Protein AF-A0A0S8G4N8-F1 (afdb_monomer_lite)

Radius of gyration: 20.49 Å; chains: 1; bounding box: 46×43×58 Å

Secondary structure (DSSP, 8-state):
-EE-SS--EEES-EEES-EEEEE-SSEEE-TT---EEES-EEES-EEEE-SSEEE-TT---EEES-EEES-EEEEE-SSEEE-S---EEES-EEES-EESSB-SSEEEES---EEES-EEES-BS-SEEEES---EEES-EETT---STT-B-S---EEEGGGTEEEEPTT-TTTT-S-TT-B-TTSSBPPSSS----SS-SEEEEEEEE-SEE-TT-EEEEEEEEEE-SSS-EEEEEEEEEE-TTS-EEEEEEEEEEEE-SSEEEEEEEEEEPPTTPPSEEEEEEEEEEETTTEEEEEEEEEEEEPPTTPPPPP-----------

Structure (mmCIF, N/CA/C/O backbone):
data_AF-A0A0S8G4N8-F1
#
_entry.id   AF-A0A0S8G4N8-F1
#
loop_
_atom_site.group_PDB
_atom_site.id
_atom_site.type_symbol
_atom_site.label_atom_id
_atom_site.label_alt_id
_atom_site.label_comp_id
_atom_site.label_asym_id
_atom_site.label_entity_id
_atom_site.label_seq_id
_atom_site.pdbx_PDB_ins_code
_atom_site.Cartn_x
_atom_site.Cartn_y
_atom_site.Cartn_z
_atom_site.occupancy
_atom_site.B_iso_or_equiv
_atom_site.auth_seq_id
_atom_site.auth_comp_id
_atom_site.auth_asym_id
_atom_site.auth_atom_id
_atom_site.pdbx_PDB_model_num
ATOM 1 N N . MET A 1 1 ? 4.324 15.618 -8.761 1.00 52.94 1 MET A N 1
ATOM 2 C CA . MET A 1 1 ? 5.577 16.313 -8.343 1.00 52.94 1 MET A CA 1
ATOM 3 C C . MET A 1 1 ? 6.653 16.065 -9.394 1.00 52.94 1 MET A C 1
ATOM 5 O O . MET A 1 1 ? 6.681 14.960 -9.912 1.00 52.94 1 MET A O 1
ATOM 9 N N . HIS A 1 2 ? 7.490 17.055 -9.731 1.00 48.44 2 HIS A N 1
ATOM 10 C CA . HIS A 1 2 ? 8.553 16.923 -10.741 1.00 48.44 2 HIS A CA 1
ATOM 11 C C . HIS A 1 2 ? 9.918 17.195 -10.091 1.00 48.44 2 HIS A C 1
ATOM 13 O O . HIS A 1 2 ? 10.173 18.322 -9.663 1.00 48.44 2 HIS A O 1
ATOM 19 N N . ALA A 1 3 ? 10.767 16.171 -9.972 1.00 51.09 3 ALA A N 1
ATOM 20 C CA . ALA A 1 3 ? 12.114 16.286 -9.407 1.00 51.09 3 ALA A CA 1
ATOM 21 C C . ALA A 1 3 ? 13.161 16.284 -10.534 1.00 51.09 3 ALA A C 1
ATOM 23 O O . ALA A 1 3 ? 13.266 15.308 -11.268 1.00 51.09 3 ALA A O 1
ATOM 24 N N . VAL A 1 4 ? 13.924 17.375 -10.665 1.00 47.88 4 VAL A N 1
ATOM 25 C CA . VAL A 1 4 ? 14.988 17.571 -11.673 1.00 47.88 4 VAL A CA 1
ATOM 26 C C . VAL A 1 4 ? 16.227 18.067 -10.945 1.00 47.88 4 VAL A C 1
ATOM 28 O O . VAL A 1 4 ? 16.156 19.092 -10.273 1.00 47.88 4 VAL A O 1
ATOM 31 N N . SER A 1 5 ? 17.346 17.354 -11.087 1.00 50.97 5 SER A N 1
ATOM 32 C CA . SER A 1 5 ? 18.647 17.624 -10.449 1.00 50.97 5 SER A CA 1
ATOM 33 C C . SER A 1 5 ? 18.616 17.758 -8.910 1.00 50.97 5 SER A C 1
ATOM 35 O O . SER A 1 5 ? 18.185 18.762 -8.348 1.00 50.97 5 SER A O 1
ATOM 37 N N . GLY A 1 6 ? 19.119 16.734 -8.218 1.00 57.91 6 GLY A N 1
ATOM 38 C CA . GLY A 1 6 ? 19.203 16.664 -6.753 1.00 57.91 6 GLY A CA 1
ATOM 39 C C . GLY A 1 6 ? 18.621 15.365 -6.191 1.00 57.91 6 GLY A C 1
ATOM 40 O O . GLY A 1 6 ? 17.994 14.598 -6.922 1.00 57.91 6 GLY A O 1
ATOM 41 N N . ALA A 1 7 ? 18.817 15.143 -4.888 1.00 81.06 7 ALA A N 1
ATOM 42 C CA . ALA A 1 7 ? 18.227 14.037 -4.128 1.00 81.06 7 ALA A CA 1
ATOM 43 C C . ALA A 1 7 ? 17.160 14.563 -3.145 1.00 81.06 7 ALA A C 1
ATOM 45 O O . ALA A 1 7 ? 17.417 14.656 -1.944 1.00 81.06 7 ALA A O 1
ATOM 46 N N . PRO A 1 8 ? 15.998 15.053 -3.630 1.00 89.69 8 PRO A N 1
ATOM 47 C CA . PRO A 1 8 ? 14.945 15.535 -2.747 1.00 89.69 8 PRO A CA 1
ATOM 48 C C . PRO A 1 8 ? 14.284 14.372 -2.000 1.00 89.69 8 PRO A C 1
ATOM 50 O O . PRO A 1 8 ? 13.943 13.359 -2.610 1.00 89.69 8 PRO A O 1
ATOM 53 N N . LEU A 1 9 ? 14.033 14.571 -0.706 1.00 93.81 9 LEU A N 1
ATOM 54 C CA . LEU A 1 9 ? 13.230 13.668 0.112 1.00 93.81 9 LEU A CA 1
ATOM 55 C C . LEU A 1 9 ? 11.740 13.995 -0.035 1.00 93.81 9 LEU A C 1
ATOM 57 O O . LEU A 1 9 ? 11.298 15.107 0.266 1.00 93.81 9 LEU A O 1
ATOM 61 N N . VAL A 1 10 ? 10.966 13.002 -0.456 1.00 95.31 10 VAL A N 1
ATOM 62 C CA . VAL A 1 10 ? 9.505 13.008 -0.497 1.00 95.31 10 VAL A CA 1
ATOM 63 C C . VAL A 1 10 ? 9.045 11.913 0.449 1.00 95.31 10 VAL A C 1
ATOM 65 O O . VAL A 1 10 ? 9.085 10.739 0.092 1.00 95.31 10 VAL A O 1
ATOM 68 N N . ALA A 1 11 ? 8.652 12.290 1.667 1.00 97.00 11 ALA A N 1
ATOM 69 C CA . ALA A 1 11 ? 8.326 11.326 2.713 1.00 97.00 11 ALA A CA 1
ATOM 70 C C . ALA A 1 11 ? 6.955 11.548 3.358 1.00 97.00 11 ALA A C 1
ATOM 72 O O . ALA A 1 11 ? 6.603 12.692 3.664 1.00 97.00 11 ALA A O 1
ATOM 73 N N . GLY A 1 12 ? 6.201 10.469 3.587 1.00 95.56 12 GLY A N 1
ATOM 74 C CA . GLY A 1 12 ? 4.968 10.495 4.386 1.00 95.56 12 GLY A CA 1
ATOM 75 C C . GLY A 1 12 ? 3.813 11.294 3.771 1.00 95.56 12 GLY A C 1
ATOM 76 O O . GLY A 1 12 ? 2.948 11.799 4.495 1.00 95.56 12 GLY A O 1
ATOM 77 N N . ASN A 1 13 ? 3.802 11.483 2.446 1.00 96.38 13 ASN A N 1
ATOM 78 C CA . ASN A 1 13 ? 2.796 12.302 1.769 1.00 96.38 13 ASN A CA 1
ATOM 79 C C . ASN A 1 13 ? 1.615 11.473 1.266 1.00 96.38 13 ASN A C 1
ATOM 81 O O . ASN A 1 13 ? 1.759 10.318 0.879 1.00 96.38 13 ASN A O 1
ATOM 85 N N . LEU A 1 14 ? 0.449 12.115 1.188 1.00 94.31 14 LEU A N 1
ATOM 86 C CA . LEU A 1 14 ? -0.696 11.622 0.428 1.00 94.31 14 LEU A CA 1
ATOM 87 C C . LEU A 1 14 ? -0.754 12.359 -0.914 1.00 94.31 14 LEU A C 1
ATOM 89 O O . LEU A 1 14 ? -1.058 13.553 -0.951 1.00 94.31 14 LEU A O 1
ATOM 93 N N . ILE A 1 15 ? -0.469 11.644 -1.999 1.00 95.88 15 ILE A N 1
ATOM 94 C CA . ILE A 1 15 ? -0.459 12.140 -3.377 1.00 95.88 15 ILE A CA 1
ATOM 95 C C . ILE A 1 15 ? -1.609 11.456 -4.105 1.00 95.88 15 ILE A C 1
ATOM 97 O O . ILE A 1 15 ? -1.520 10.283 -4.462 1.00 95.88 15 ILE A O 1
ATOM 101 N N . ARG A 1 16 ? -2.712 12.189 -4.263 1.00 93.94 16 ARG A N 1
ATOM 102 C CA . ARG A 1 16 ? -3.974 11.643 -4.763 1.00 93.94 16 ARG A CA 1
ATOM 103 C C . ARG A 1 16 ? -4.725 12.562 -5.699 1.00 93.94 16 ARG A C 1
ATOM 105 O O . ARG A 1 16 ? -4.559 13.779 -5.593 1.00 93.94 16 ARG A O 1
ATOM 112 N N . ASP A 1 17 ? -5.585 11.974 -6.525 1.00 92.50 17 ASP A N 1
ATOM 113 C CA . ASP A 1 17 ? -6.482 12.676 -7.448 1.00 92.50 17 ASP A CA 1
ATOM 114 C C . ASP A 1 17 ? -5.740 13.620 -8.418 1.00 92.50 17 ASP A C 1
ATOM 116 O O . ASP A 1 17 ? -6.260 14.673 -8.799 1.00 92.50 17 ASP A O 1
ATOM 120 N N . ASN A 1 18 ? -4.499 13.291 -8.792 1.00 95.19 18 ASN A N 1
ATOM 121 C CA . ASN A 1 18 ? -3.734 14.069 -9.767 1.00 95.19 18 ASN A CA 1
ATOM 122 C C . ASN A 1 18 ? -3.875 13.470 -11.168 1.00 95.19 18 ASN A C 1
ATOM 124 O O . ASN A 1 18 ? -4.016 12.261 -11.335 1.00 95.19 18 ASN A O 1
ATOM 128 N N . SER A 1 19 ? -3.808 14.329 -12.183 1.00 94.69 19 SER A N 1
ATOM 129 C CA . SER A 1 19 ? -3.896 13.947 -13.591 1.00 94.69 19 SER A CA 1
ATOM 130 C C . SER A 1 19 ? -2.766 14.614 -14.374 1.00 94.69 19 SER A C 1
ATOM 132 O O . SER A 1 19 ? -2.557 15.825 -14.252 1.00 94.69 19 SER A O 1
ATOM 134 N N . ALA A 1 20 ? -2.032 13.834 -15.170 1.00 93.31 20 ALA A N 1
ATOM 135 C CA . ALA A 1 20 ? -0.986 14.323 -16.066 1.00 93.31 20 ALA A CA 1
ATOM 136 C C . ALA A 1 20 ? -1.220 13.816 -17.492 1.00 93.31 20 ALA A C 1
ATOM 138 O O . ALA A 1 20 ? -1.619 12.678 -17.695 1.00 93.31 20 ALA A O 1
ATOM 139 N N . LEU A 1 21 ? -0.928 14.642 -18.500 1.00 91.25 21 LEU A N 1
ATOM 140 C CA . LEU A 1 21 ? -1.181 14.267 -19.898 1.00 91.25 21 LEU A CA 1
ATOM 141 C C . LEU A 1 21 ? -0.256 13.165 -20.424 1.00 91.25 21 LEU A C 1
ATOM 143 O O . LEU A 1 21 ? -0.634 12.469 -21.356 1.00 91.25 21 LEU A O 1
ATOM 147 N N . LEU A 1 22 ? 0.964 13.055 -19.893 1.00 90.06 22 LEU A N 1
ATOM 148 C CA . LEU A 1 22 ? 1.989 12.168 -20.449 1.00 90.06 22 LEU A CA 1
ATOM 149 C C . LEU A 1 22 ? 2.502 11.172 -19.415 1.00 90.06 22 LEU A C 1
ATOM 151 O O . LEU A 1 22 ? 2.291 9.977 -19.572 1.00 90.06 22 LEU A O 1
ATOM 155 N N . PHE A 1 23 ? 3.155 11.655 -18.358 1.00 90.62 23 PHE A N 1
ATOM 156 C CA . PHE A 1 23 ? 3.851 10.781 -17.417 1.00 90.62 23 PHE A CA 1
ATOM 157 C C . PHE A 1 23 ? 3.607 11.176 -15.970 1.00 90.62 23 PHE A C 1
ATOM 159 O O . PHE A 1 23 ? 3.547 12.371 -15.667 1.00 90.62 23 PHE A O 1
ATOM 166 N N . GLY A 1 24 ? 3.562 10.178 -15.086 1.00 84.94 24 GLY A N 1
ATOM 167 C CA . GLY A 1 24 ? 3.715 10.382 -13.648 1.00 84.94 24 GLY A CA 1
ATOM 168 C C . GLY A 1 24 ? 2.562 11.170 -13.049 1.00 84.94 24 GLY A C 1
ATOM 169 O O . GLY A 1 24 ? 2.795 12.238 -12.477 1.00 84.94 24 GLY A O 1
ATOM 170 N N . GLY A 1 25 ? 1.336 10.656 -13.197 1.00 88.81 25 GLY A N 1
ATOM 171 C CA . GLY A 1 25 ? 0.118 11.294 -12.684 1.00 88.81 25 GLY A CA 1
ATOM 172 C C . GLY A 1 25 ? 0.286 11.764 -11.239 1.00 88.81 25 GLY A C 1
ATOM 173 O O . GLY A 1 25 ? 0.009 12.923 -10.933 1.00 88.81 25 GLY A O 1
ATOM 174 N N . GLY A 1 26 ? 0.844 10.910 -10.375 1.00 96.00 26 GLY A N 1
ATOM 175 C CA . GLY A 1 26 ? 1.290 11.285 -9.031 1.00 96.00 26 GLY A CA 1
ATOM 176 C C . GLY A 1 26 ? 2.700 11.892 -9.004 1.00 96.00 26 GLY A C 1
ATOM 177 O O . GLY A 1 26 ? 2.906 13.061 -8.632 1.00 96.00 26 GLY A O 1
ATOM 178 N N . ILE A 1 27 ? 3.703 11.086 -9.362 1.00 96.25 27 ILE A N 1
ATOM 179 C CA . ILE A 1 27 ? 5.126 11.430 -9.253 1.00 96.25 27 ILE A CA 1
ATOM 180 C C . ILE A 1 27 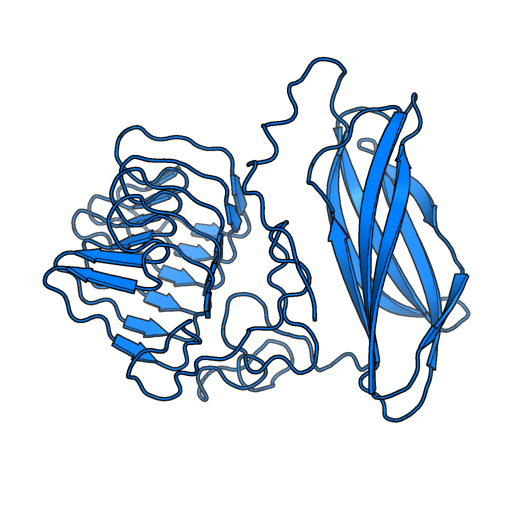? 5.851 11.170 -10.574 1.00 96.25 27 ILE A C 1
ATOM 182 O O . ILE A 1 27 ? 5.821 10.067 -11.115 1.00 96.25 27 ILE A O 1
ATOM 186 N N . HIS A 1 28 ? 6.596 12.171 -11.039 1.00 94.94 28 HIS A N 1
ATOM 187 C CA . HIS A 1 28 ? 7.548 12.028 -12.132 1.00 94.94 28 HIS A CA 1
ATOM 188 C C . HIS A 1 28 ? 8.974 12.273 -11.631 1.00 94.94 28 HIS A C 1
ATOM 190 O O . HIS A 1 28 ? 9.274 13.339 -11.079 1.00 94.94 28 HIS A O 1
ATOM 196 N N . VAL A 1 29 ? 9.854 11.296 -11.861 1.00 92.88 29 VAL A N 1
ATOM 197 C CA . VAL A 1 29 ? 11.299 11.418 -11.657 1.00 92.88 29 VAL A CA 1
ATOM 198 C C . VAL A 1 29 ? 11.985 11.266 -13.012 1.00 92.88 29 VAL A C 1
ATOM 200 O O . VAL A 1 29 ? 11.935 10.204 -13.634 1.00 92.88 29 VAL A O 1
ATOM 203 N N . GLY A 1 30 ? 12.612 12.345 -13.469 1.00 90.25 30 GLY A N 1
ATOM 204 C CA . GLY A 1 30 ? 13.270 12.428 -14.768 1.00 90.25 30 GLY A CA 1
ATOM 205 C C . GLY A 1 30 ? 14.664 13.035 -14.662 1.00 90.25 30 GLY A C 1
ATOM 206 O O . GLY A 1 30 ? 15.111 13.414 -13.581 1.00 90.25 30 GLY A O 1
ATOM 207 N N . ASP A 1 31 ? 15.339 13.125 -15.805 1.00 88.00 31 ASP A N 1
ATOM 208 C CA . ASP A 1 31 ? 16.562 13.901 -16.031 1.00 88.00 31 ASP A CA 1
ATOM 209 C C . ASP A 1 31 ? 17.632 13.716 -14.940 1.00 88.00 31 ASP A C 1
ATOM 211 O O . ASP A 1 31 ? 18.062 14.670 -14.285 1.00 88.00 31 ASP A O 1
ATOM 215 N N . GLN A 1 32 ? 18.059 12.463 -14.739 1.00 87.50 32 GLN A N 1
ATOM 216 C CA . GLN A 1 32 ? 19.066 12.077 -13.736 1.00 87.50 32 GLN A CA 1
ATOM 217 C C . GLN A 1 32 ? 18.674 12.394 -12.278 1.00 87.50 32 GLN A C 1
ATOM 219 O O . GLN A 1 32 ? 19.538 12.529 -11.411 1.00 87.50 32 GLN A O 1
ATOM 224 N N . GLY A 1 33 ? 17.377 12.530 -11.987 1.00 87.50 33 GLY A N 1
ATOM 225 C CA . GLY A 1 33 ? 16.868 12.733 -10.632 1.00 87.50 33 GLY A CA 1
ATOM 226 C C . GLY A 1 33 ? 17.176 11.558 -9.695 1.00 87.50 33 GLY A C 1
ATOM 227 O O . GLY A 1 33 ? 17.121 10.397 -10.102 1.00 87.50 33 GLY A O 1
ATOM 228 N N . LEU A 1 34 ? 17.464 11.873 -8.428 1.00 91.56 34 LEU A N 1
ATOM 229 C CA . LEU A 1 34 ? 17.834 10.918 -7.372 1.00 91.56 34 LEU A CA 1
ATOM 230 C C . LEU A 1 34 ? 16.871 11.011 -6.176 1.00 91.56 34 LEU A C 1
ATOM 232 O O . LEU A 1 34 ? 17.296 11.017 -5.026 1.00 91.56 34 LEU A O 1
ATOM 236 N N . ALA A 1 35 ? 15.578 11.209 -6.441 1.00 92.50 35 ALA A N 1
ATOM 237 C CA . ALA A 1 35 ? 14.594 11.430 -5.385 1.00 92.50 35 ALA A CA 1
ATOM 238 C C . ALA A 1 35 ? 14.490 10.228 -4.431 1.00 92.50 35 ALA A C 1
ATOM 240 O O . ALA A 1 35 ? 14.481 9.079 -4.870 1.00 92.50 35 ALA A O 1
ATOM 241 N N . GLU A 1 36 ? 14.347 10.514 -3.140 1.00 95.69 36 GLU A N 1
ATOM 242 C CA . GLU A 1 36 ? 14.024 9.525 -2.113 1.00 95.69 36 GLU A CA 1
ATOM 243 C C . GLU A 1 36 ? 12.517 9.579 -1.862 1.00 95.69 36 GLU A C 1
ATOM 245 O O . GLU A 1 36 ? 11.998 10.561 -1.331 1.00 95.69 36 GLU A O 1
ATOM 250 N N . LEU A 1 37 ? 11.801 8.546 -2.296 1.00 97.25 37 LEU A N 1
ATOM 251 C CA . LEU A 1 37 ? 10.361 8.402 -2.129 1.00 97.25 37 LEU A CA 1
ATOM 252 C C . LEU A 1 37 ? 10.120 7.408 -0.992 1.00 97.25 37 LEU A C 1
ATOM 254 O O . LEU A 1 37 ? 10.246 6.200 -1.195 1.00 97.25 37 LEU A O 1
ATOM 258 N N . LEU A 1 38 ? 9.812 7.919 0.201 1.00 97.94 38 LEU A N 1
ATOM 259 C CA . LEU A 1 38 ? 9.666 7.119 1.419 1.00 97.94 38 LEU A CA 1
ATOM 260 C C . LEU A 1 38 ? 8.241 7.182 1.973 1.00 97.94 38 LEU A C 1
ATOM 262 O O . LEU A 1 38 ? 7.719 8.268 2.207 1.00 97.94 38 LEU A O 1
ATOM 266 N N . GLU A 1 39 ? 7.610 6.039 2.233 1.00 97.81 39 GLU A N 1
ATOM 267 C CA . GLU A 1 39 ? 6.366 5.984 3.028 1.00 97.81 39 GLU A CA 1
ATOM 268 C C . GLU A 1 39 ? 5.231 6.886 2.502 1.00 97.81 39 GLU A C 1
ATOM 270 O O . GLU A 1 39 ? 4.409 7.418 3.254 1.00 97.81 39 GLU A O 1
ATOM 275 N N . ASN A 1 40 ? 5.184 7.113 1.188 1.00 98.31 40 ASN A N 1
ATOM 276 C CA . ASN A 1 40 ? 4.116 7.887 0.571 1.00 98.31 40 ASN A CA 1
ATOM 277 C C . ASN A 1 40 ? 2.938 6.985 0.216 1.00 98.31 40 ASN A C 1
ATOM 279 O O . ASN A 1 40 ? 3.083 5.804 -0.093 1.00 98.31 40 ASN A O 1
ATOM 283 N N . ARG A 1 41 ? 1.757 7.595 0.178 1.00 97.38 41 ARG A N 1
ATOM 284 C CA . ARG A 1 41 ? 0.542 7.025 -0.399 1.00 97.38 41 ARG A CA 1
ATOM 285 C C . ARG A 1 41 ? 0.289 7.723 -1.727 1.00 97.38 41 ARG A C 1
ATOM 287 O O . ARG A 1 41 ? -0.176 8.863 -1.740 1.00 97.38 41 ARG A O 1
ATOM 294 N N . VAL A 1 42 ? 0.637 7.060 -2.823 1.00 98.12 42 VAL A N 1
ATOM 295 C CA . VAL A 1 42 ? 0.434 7.527 -4.198 1.00 98.12 42 VAL A CA 1
ATOM 296 C C . VAL A 1 42 ? -0.770 6.786 -4.755 1.00 98.12 42 VAL A C 1
ATOM 298 O O . VAL A 1 42 ? -0.653 5.634 -5.168 1.00 98.12 42 VAL A O 1
ATOM 301 N N . ILE A 1 43 ? -1.938 7.420 -4.694 1.00 96.44 43 ILE A N 1
ATOM 302 C CA . ILE A 1 43 ? -3.208 6.734 -4.940 1.00 96.44 43 ILE A CA 1
ATOM 303 C C . ILE A 1 43 ? -4.133 7.492 -5.879 1.00 96.44 43 ILE A C 1
ATOM 305 O O . ILE A 1 43 ? -4.131 8.716 -5.861 1.00 96.44 43 ILE A O 1
ATOM 309 N N . GLU A 1 44 ? -4.960 6.796 -6.656 1.00 95.50 44 GLU A N 1
ATOM 310 C CA . GLU A 1 44 ? -6.024 7.433 -7.460 1.00 95.50 44 GLU A CA 1
ATOM 311 C C . GLU A 1 44 ? -5.500 8.539 -8.396 1.00 95.50 44 GLU A C 1
ATOM 313 O O . GLU A 1 44 ? -6.162 9.549 -8.638 1.00 95.50 44 GLU A O 1
ATOM 318 N N . ASN A 1 45 ? -4.272 8.388 -8.897 1.00 97.69 45 ASN A N 1
ATOM 319 C CA . ASN A 1 45 ? -3.705 9.293 -9.888 1.00 97.69 45 ASN A CA 1
ATOM 320 C C . ASN A 1 45 ? -3.852 8.707 -11.289 1.00 97.69 45 ASN A C 1
ATOM 322 O O . ASN A 1 45 ? -3.919 7.493 -11.476 1.00 97.69 45 ASN A O 1
ATOM 326 N N . TRP A 1 46 ? -3.875 9.589 -12.279 1.00 97.75 46 TRP A N 1
ATOM 327 C CA . TRP A 1 46 ? -4.113 9.229 -13.665 1.00 97.75 46 TRP A CA 1
ATOM 328 C C . TRP A 1 46 ? -3.063 9.840 -14.593 1.00 97.75 46 TRP A C 1
ATOM 330 O O . TRP A 1 46 ? -2.677 11.003 -14.433 1.00 97.75 46 TRP A O 1
ATOM 340 N N . SER A 1 47 ? -2.616 9.084 -15.595 1.00 96.56 47 SER A N 1
ATOM 341 C CA . SER A 1 47 ? -1.831 9.632 -16.708 1.00 96.56 47 SER A CA 1
ATOM 342 C C . SER A 1 47 ? -1.894 8.758 -17.959 1.00 96.56 47 SER A C 1
ATOM 344 O O . SER A 1 47 ? -2.508 7.697 -17.938 1.00 96.56 47 SER A O 1
ATOM 346 N N . LEU A 1 48 ? -1.235 9.172 -19.044 1.00 95.31 48 LEU A N 1
ATOM 347 C CA . LEU A 1 48 ? -1.046 8.297 -20.203 1.00 95.31 48 LEU A CA 1
ATOM 348 C C . LEU A 1 48 ? -0.155 7.091 -19.848 1.00 95.31 48 LEU A C 1
ATOM 350 O O . LEU A 1 48 ? -0.539 5.960 -20.120 1.00 95.31 48 LEU A O 1
ATOM 354 N N . ALA A 1 49 ? 0.988 7.305 -19.187 1.00 94.50 49 ALA A N 1
ATOM 355 C CA . ALA A 1 49 ? 1.861 6.227 -18.721 1.00 94.50 49 ALA A CA 1
ATOM 356 C C . ALA A 1 49 ? 2.484 6.526 -17.347 1.00 94.50 49 ALA A C 1
ATOM 358 O O . ALA A 1 49 ? 3.004 7.618 -17.111 1.00 94.50 49 ALA A O 1
ATOM 359 N N . GLY A 1 50 ? 2.494 5.550 -16.436 1.00 95.81 50 GLY A N 1
ATOM 360 C CA . GLY A 1 50 ? 2.957 5.788 -15.064 1.00 95.81 50 GLY A CA 1
ATOM 361 C C . GLY A 1 50 ? 1.933 6.548 -14.230 1.00 95.81 50 GLY A C 1
ATOM 362 O O . GLY A 1 50 ? 2.227 7.657 -13.781 1.00 95.81 50 GLY A O 1
ATOM 363 N N . GLY A 1 51 ? 0.732 5.990 -14.047 1.00 96.94 51 GLY A N 1
ATOM 364 C CA . GLY A 1 51 ? -0.361 6.640 -13.312 1.00 96.94 51 GLY A CA 1
ATOM 365 C C . GLY A 1 51 ? 0.085 7.130 -11.934 1.00 96.94 51 GLY A C 1
ATOM 366 O O . GLY A 1 51 ? -0.050 8.314 -11.616 1.00 96.94 51 GLY A O 1
ATOM 367 N N . GLY A 1 52 ? 0.694 6.245 -11.145 1.00 97.81 52 GLY A N 1
ATOM 368 C CA . GLY A 1 52 ? 1.266 6.585 -9.844 1.00 97.81 52 GLY A CA 1
ATOM 369 C C . GLY A 1 52 ? 2.655 7.212 -9.957 1.00 97.81 52 GLY A C 1
ATOM 370 O O . GLY A 1 52 ? 2.870 8.352 -9.532 1.00 97.81 52 GLY A O 1
ATOM 371 N N . LEU A 1 53 ? 3.599 6.471 -10.537 1.00 97.62 53 LEU A N 1
ATOM 372 C CA . LEU A 1 53 ? 5.012 6.829 -10.630 1.00 97.62 53 LEU A CA 1
ATOM 373 C C . LEU A 1 53 ? 5.550 6.638 -12.052 1.00 97.62 53 LEU A C 1
ATOM 375 O O . LEU A 1 53 ? 5.323 5.619 -12.694 1.00 97.62 53 LEU A O 1
ATOM 379 N N . SER A 1 54 ? 6.369 7.576 -12.518 1.00 96.00 54 SER A N 1
ATOM 380 C CA . SER A 1 54 ? 7.169 7.391 -13.731 1.00 96.00 54 SER A CA 1
ATOM 381 C C . SER A 1 54 ? 8.641 7.713 -13.491 1.00 96.00 54 SER A C 1
ATOM 383 O O . SER A 1 54 ? 8.942 8.792 -12.971 1.00 96.00 54 SER A O 1
ATOM 385 N N . VAL A 1 55 ? 9.534 6.813 -13.914 1.00 94.69 55 VAL A N 1
ATOM 386 C CA . VAL A 1 55 ? 10.996 6.948 -13.815 1.00 94.69 55 VAL A CA 1
ATOM 387 C C . VAL A 1 55 ? 11.620 6.919 -15.213 1.00 94.69 55 VAL A C 1
ATOM 389 O O . VAL A 1 55 ? 11.598 5.886 -15.886 1.00 94.69 55 VAL A O 1
ATOM 392 N N . TYR A 1 56 ? 12.182 8.050 -15.647 1.00 91.75 56 TYR A N 1
ATOM 393 C CA . TYR A 1 56 ? 12.691 8.262 -17.010 1.00 91.75 56 TYR A CA 1
ATOM 394 C C . TYR A 1 56 ? 14.063 8.953 -17.050 1.00 91.75 56 TYR A C 1
ATOM 396 O O . TYR A 1 56 ? 14.551 9.487 -16.058 1.00 91.75 56 TYR A O 1
ATOM 404 N N . HIS A 1 57 ? 14.680 8.967 -18.238 1.00 87.75 57 HIS A N 1
ATOM 405 C CA . HIS A 1 57 ? 15.879 9.753 -18.568 1.00 87.75 57 HIS A CA 1
ATOM 406 C C . HIS A 1 57 ? 17.047 9.583 -17.579 1.00 87.75 57 HIS A C 1
ATOM 408 O O . HIS A 1 57 ? 17.630 10.559 -17.100 1.00 87.75 57 HIS A O 1
ATOM 414 N N . ASN A 1 58 ? 17.420 8.330 -17.304 1.00 86.94 58 ASN A N 1
ATOM 415 C CA . ASN A 1 58 ? 18.525 7.969 -16.408 1.00 86.94 58 ASN A CA 1
ATOM 416 C C . ASN A 1 58 ? 18.318 8.410 -14.946 1.00 86.94 58 ASN A C 1
ATOM 418 O O . ASN A 1 58 ? 19.292 8.562 -14.209 1.00 86.94 58 ASN A O 1
ATOM 422 N N . ALA A 1 59 ? 17.073 8.642 -14.523 1.00 91.56 59 ALA A N 1
ATOM 423 C CA . ALA A 1 59 ? 16.744 8.820 -13.114 1.00 91.56 59 ALA A CA 1
ATOM 424 C C . ALA A 1 59 ? 16.993 7.528 -12.323 1.00 91.56 59 ALA A C 1
ATOM 426 O O . ALA A 1 59 ? 16.755 6.433 -12.829 1.00 91.56 59 ALA A O 1
ATOM 427 N N . CYS A 1 60 ? 17.453 7.685 -11.082 1.00 91.25 60 CYS A N 1
ATOM 428 C CA . CYS A 1 60 ? 17.803 6.589 -10.179 1.00 91.25 60 CYS A CA 1
ATOM 429 C C . CYS A 1 60 ? 17.239 6.848 -8.765 1.00 91.25 60 CYS A C 1
ATOM 431 O O . CYS A 1 60 ? 18.018 7.075 -7.837 1.00 91.25 60 CYS A O 1
ATOM 433 N N . PRO A 1 61 ? 15.906 6.923 -8.583 1.00 94.12 61 PRO A N 1
ATOM 434 C CA . PRO A 1 61 ? 15.317 7.170 -7.267 1.00 94.12 61 PRO A CA 1
ATOM 435 C C . PRO A 1 61 ? 15.440 5.955 -6.330 1.00 94.12 61 PRO A C 1
ATOM 437 O O . PRO A 1 61 ? 15.558 4.819 -6.790 1.00 94.12 61 PRO A O 1
ATOM 440 N N . SER A 1 62 ? 15.318 6.190 -5.022 1.00 95.25 62 SER A N 1
ATOM 441 C CA . SER A 1 62 ? 14.963 5.136 -4.059 1.00 95.25 62 SER A CA 1
ATOM 442 C C . SER A 1 62 ? 13.468 5.213 -3.777 1.00 95.25 62 SER A C 1
ATOM 444 O O . SER A 1 62 ? 12.951 6.273 -3.429 1.00 95.25 62 SER A O 1
ATOM 446 N N . VAL A 1 63 ? 12.768 4.096 -3.939 1.00 97.69 63 VAL A N 1
ATOM 447 C CA . VAL A 1 63 ? 11.323 3.956 -3.737 1.00 97.69 63 VAL A CA 1
ATOM 448 C C . VAL A 1 63 ? 11.119 2.901 -2.662 1.00 97.69 63 VAL A C 1
ATOM 450 O O . VAL A 1 63 ? 11.240 1.705 -2.934 1.00 97.69 63 VAL A O 1
ATOM 453 N N . ILE A 1 64 ? 10.889 3.344 -1.425 1.00 98.19 64 ILE A N 1
ATOM 454 C CA . ILE A 1 64 ? 10.873 2.466 -0.252 1.00 98.19 64 ILE A CA 1
ATOM 455 C C . ILE A 1 64 ? 9.643 2.719 0.620 1.00 98.19 64 ILE A C 1
ATOM 457 O O . ILE A 1 64 ? 9.319 3.868 0.915 1.00 98.19 64 ILE A O 1
ATOM 461 N N . GLY A 1 65 ? 8.964 1.663 1.069 1.00 98.25 65 GLY A N 1
ATOM 462 C CA . GLY A 1 65 ? 7.879 1.803 2.049 1.00 98.25 65 GLY A CA 1
ATOM 463 C C . GLY A 1 65 ? 6.599 2.428 1.494 1.00 98.25 65 GLY A C 1
ATOM 464 O O . GLY A 1 65 ? 5.754 2.856 2.269 1.00 98.25 65 GLY A O 1
ATOM 465 N N . ASN A 1 66 ? 6.447 2.584 0.175 1.00 98.75 66 ASN A N 1
ATOM 466 C CA . ASN A 1 66 ? 5.317 3.319 -0.396 1.00 98.75 66 ASN A CA 1
ATOM 467 C C . ASN A 1 66 ? 4.126 2.402 -0.673 1.00 98.75 66 ASN A C 1
ATOM 469 O O . ASN A 1 66 ? 4.279 1.273 -1.140 1.00 98.75 66 ASN A O 1
ATOM 473 N N . LEU A 1 67 ? 2.931 2.961 -0.507 1.00 98.62 67 LEU A N 1
ATOM 474 C CA . LEU A 1 67 ? 1.706 2.427 -1.083 1.00 98.62 67 LEU A CA 1
ATOM 475 C C . LEU A 1 67 ? 1.450 3.118 -2.426 1.00 98.62 67 LEU A C 1
ATOM 477 O O . LEU A 1 67 ? 1.186 4.322 -2.464 1.00 98.62 67 LEU A O 1
ATOM 481 N N . ILE A 1 68 ? 1.506 2.359 -3.518 1.00 98.69 68 ILE A N 1
ATOM 482 C CA . ILE A 1 68 ? 1.164 2.811 -4.870 1.00 98.69 68 ILE A CA 1
ATOM 483 C C . ILE A 1 68 ? -0.090 2.047 -5.292 1.00 98.69 68 ILE A C 1
ATOM 485 O O . ILE A 1 68 ? 0.003 0.886 -5.686 1.00 98.69 68 ILE A O 1
ATOM 489 N N . ALA A 1 69 ? -1.267 2.660 -5.172 1.00 97.94 69 ALA A N 1
ATOM 490 C CA . ALA A 1 69 ? -2.519 1.920 -5.319 1.00 97.94 69 ALA A CA 1
ATOM 491 C C . ALA A 1 69 ? -3.616 2.645 -6.095 1.00 97.94 69 ALA A C 1
ATOM 493 O O . ALA A 1 69 ? -3.739 3.863 -6.026 1.00 97.94 69 ALA A O 1
ATOM 494 N N . ARG A 1 70 ? -4.450 1.890 -6.817 1.00 96.94 70 ARG A N 1
ATOM 495 C CA . ARG A 1 70 ? -5.587 2.430 -7.590 1.00 96.94 70 ARG A CA 1
ATOM 496 C C . ARG A 1 70 ? -5.226 3.588 -8.521 1.00 96.94 70 ARG A C 1
ATOM 498 O O . ARG A 1 70 ? -6.034 4.484 -8.749 1.00 96.94 70 ARG A O 1
ATOM 505 N N . ASN A 1 71 ? -4.004 3.603 -9.040 1.00 98.19 71 ASN A N 1
ATOM 506 C CA . ASN A 1 71 ? -3.612 4.536 -10.083 1.00 98.19 71 ASN A CA 1
ATOM 507 C C . ASN A 1 71 ? -3.942 3.944 -11.451 1.00 98.19 71 ASN A C 1
ATOM 509 O O . ASN A 1 71 ? -3.947 2.725 -11.626 1.00 98.19 71 ASN A O 1
ATO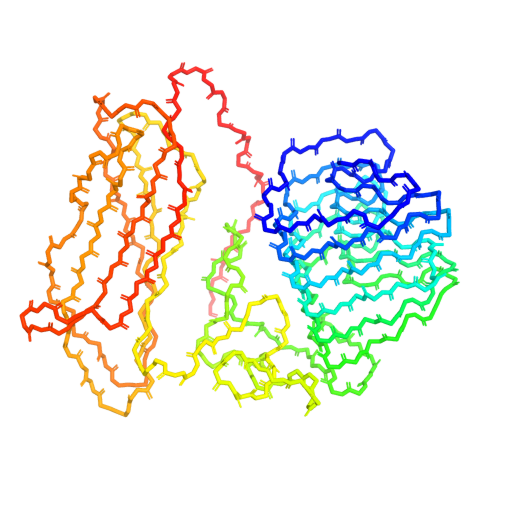M 513 N N . VAL A 1 72 ? -4.205 4.818 -12.416 1.00 98.12 72 VAL A N 1
ATOM 514 C CA . VAL A 1 72 ? -4.664 4.433 -13.749 1.00 98.12 72 VAL A CA 1
ATOM 515 C C . VAL A 1 72 ? -3.735 5.005 -14.818 1.00 98.12 72 VAL A C 1
ATOM 517 O O . VAL A 1 72 ? -3.388 6.190 -14.789 1.00 98.12 72 VAL A O 1
ATOM 520 N N . ALA A 1 73 ? -3.352 4.170 -15.781 1.00 97.94 73 ALA A N 1
ATOM 521 C CA . ALA A 1 73 ? -2.645 4.570 -16.991 1.00 97.94 73 ALA A CA 1
ATOM 522 C C . ALA A 1 73 ? -3.453 4.217 -18.250 1.00 97.94 73 ALA A C 1
ATOM 524 O O . ALA A 1 73 ? -3.948 3.101 -18.386 1.00 97.94 73 ALA A O 1
ATOM 525 N N . GLU A 1 74 ? -3.567 5.142 -19.205 1.00 96.44 74 GLU A N 1
ATOM 526 C CA . GLU A 1 74 ? -4.223 4.846 -20.493 1.00 96.44 74 GLU A CA 1
ATOM 527 C C . GLU A 1 74 ? -3.393 3.940 -21.416 1.00 96.44 74 GLU A C 1
ATOM 529 O O . GLU A 1 74 ? -3.942 3.390 -22.364 1.00 96.44 74 GLU A O 1
ATOM 534 N N . ASP A 1 75 ? -2.090 3.798 -21.175 1.00 96.06 75 ASP A N 1
ATOM 535 C CA . ASP A 1 75 ? -1.185 2.975 -21.982 1.00 96.06 75 ASP A CA 1
ATOM 536 C C . ASP A 1 75 ? -0.558 1.868 -21.122 1.00 96.06 75 ASP A C 1
ATOM 538 O O . ASP A 1 75 ? -0.991 0.714 -21.159 1.00 96.06 75 ASP A O 1
ATOM 542 N N . ALA A 1 76 ? 0.414 2.222 -20.276 1.00 97.00 76 ALA A N 1
ATOM 543 C CA . ALA A 1 76 ? 1.161 1.255 -19.478 1.00 97.00 76 ALA A CA 1
ATOM 544 C C . ALA A 1 76 ? 1.611 1.805 -18.119 1.00 97.00 76 ALA A C 1
ATOM 546 O O . ALA A 1 76 ? 1.807 3.013 -17.947 1.00 97.00 76 ALA A O 1
ATOM 547 N N . GLY A 1 77 ? 1.844 0.905 -17.161 1.00 97.50 77 GLY A N 1
ATOM 548 C CA . GLY A 1 77 ? 2.376 1.267 -15.848 1.00 97.50 77 GLY A CA 1
ATOM 549 C C . GLY A 1 77 ? 1.348 2.002 -14.998 1.00 97.50 77 GLY A C 1
ATOM 550 O O . GLY A 1 77 ? 1.567 3.164 -14.658 1.00 97.50 77 GLY A O 1
ATOM 551 N N . GLY A 1 78 ? 0.221 1.363 -14.678 1.00 98.00 78 GLY A N 1
ATOM 552 C CA . GLY A 1 78 ? -0.823 1.964 -13.838 1.00 98.00 78 GLY A CA 1
ATOM 553 C C . GLY A 1 78 ? -0.241 2.462 -12.516 1.00 98.00 78 GLY A C 1
ATOM 554 O O . GLY A 1 78 ? -0.304 3.652 -12.206 1.00 98.00 78 GLY A O 1
ATOM 555 N N . GLY A 1 79 ? 0.438 1.571 -11.793 1.00 98.25 79 GLY A N 1
ATOM 556 C CA . GLY A 1 79 ? 1.184 1.888 -10.584 1.00 98.25 79 GLY A CA 1
ATOM 557 C C . GLY A 1 79 ? 2.487 2.610 -10.906 1.00 98.25 79 GLY A C 1
ATOM 558 O O . GLY A 1 79 ? 2.681 3.756 -10.496 1.00 98.25 79 GLY A O 1
ATOM 559 N N . ALA A 1 80 ? 3.373 1.960 -11.660 1.00 98.00 80 ALA A N 1
ATOM 560 C CA . ALA A 1 80 ? 4.660 2.525 -12.032 1.00 98.00 80 ALA A CA 1
ATOM 561 C C . ALA A 1 80 ? 5.098 2.178 -13.458 1.00 98.00 80 ALA A C 1
ATOM 563 O O . ALA A 1 80 ? 4.913 1.064 -13.943 1.00 98.00 80 ALA A O 1
ATOM 564 N N . ILE A 1 81 ? 5.789 3.119 -14.098 1.00 96.81 81 ILE A N 1
ATOM 565 C CA . ILE A 1 81 ? 6.585 2.866 -15.299 1.00 96.81 81 ILE A CA 1
ATOM 566 C C . ILE A 1 81 ? 8.064 3.126 -15.021 1.00 96.81 81 ILE A C 1
ATOM 568 O O . ILE A 1 81 ? 8.449 4.182 -14.509 1.00 96.81 81 ILE A O 1
ATOM 572 N N . ILE A 1 82 ? 8.897 2.151 -15.374 1.00 95.75 82 ILE A N 1
ATOM 573 C CA . ILE A 1 82 ? 10.340 2.172 -15.159 1.00 95.75 82 ILE A CA 1
ATOM 574 C C . ILE A 1 82 ? 11.029 2.061 -16.515 1.00 95.75 82 ILE A C 1
ATOM 576 O O . ILE A 1 82 ? 10.980 1.017 -17.168 1.00 95.75 82 ILE A O 1
ATOM 580 N N . TYR A 1 83 ? 11.694 3.142 -16.922 1.00 92.00 83 TYR A N 1
ATOM 581 C CA . TYR A 1 83 ? 12.442 3.221 -18.180 1.00 92.00 83 TYR A CA 1
ATOM 582 C C . TYR A 1 83 ? 13.959 3.351 -17.967 1.00 92.00 83 TYR A C 1
ATOM 584 O O . TYR A 1 83 ? 14.742 3.381 -18.913 1.00 92.00 83 TYR A O 1
ATOM 592 N N . SER A 1 84 ? 14.425 3.493 -16.727 1.00 82.19 84 SER A N 1
ATOM 593 C CA . SER A 1 84 ? 15.839 3.745 -16.436 1.00 82.19 84 SER A CA 1
ATOM 594 C C . SER A 1 84 ? 16.274 3.048 -15.148 1.00 82.19 84 SER A C 1
ATOM 596 O O . SER A 1 84 ? 15.772 3.396 -14.085 1.00 82.19 84 SER A O 1
ATOM 598 N N . PRO A 1 85 ? 17.188 2.064 -15.223 1.00 77.00 85 PRO A N 1
ATOM 599 C CA . PRO A 1 85 ? 17.917 1.559 -14.071 1.00 77.00 85 PRO A CA 1
ATOM 600 C C . PRO A 1 85 ? 19.263 2.302 -13.907 1.00 77.00 85 PRO A C 1
ATOM 602 O O . PRO A 1 85 ? 19.774 2.867 -14.879 1.00 77.00 85 PRO A O 1
ATOM 605 N N . PRO A 1 86 ? 19.901 2.233 -12.725 1.00 82.94 86 PRO A N 1
ATOM 606 C CA . PRO A 1 86 ? 19.457 1.534 -11.513 1.00 82.94 86 PRO A CA 1
ATOM 607 C C . PRO A 1 86 ? 18.408 2.325 -10.712 1.00 82.94 86 PRO A C 1
ATOM 609 O O . PRO A 1 86 ? 18.468 3.543 -10.658 1.00 82.94 86 PRO A O 1
ATOM 612 N N . LEU A 1 87 ? 17.488 1.637 -10.034 1.00 89.69 87 LEU A N 1
ATOM 613 C CA . LEU A 1 87 ? 16.712 2.212 -8.928 1.00 89.69 87 LEU A CA 1
ATOM 614 C C . LEU A 1 87 ? 16.600 1.191 -7.795 1.00 89.69 87 LEU A C 1
ATOM 616 O O . LEU A 1 87 ? 16.679 -0.014 -8.046 1.00 89.69 87 LEU A O 1
ATOM 620 N N . GLU A 1 88 ? 16.408 1.670 -6.572 1.00 92.69 88 GLU A N 1
ATOM 621 C CA . GLU A 1 88 ? 16.030 0.816 -5.446 1.00 92.69 88 GLU A CA 1
ATOM 622 C C . GLU A 1 88 ? 14.505 0.812 -5.340 1.00 92.69 88 GLU A C 1
ATOM 624 O O . GLU A 1 88 ? 13.896 1.868 -5.180 1.00 92.69 88 GLU A O 1
ATOM 629 N N . PHE A 1 89 ? 13.882 -0.363 -5.436 1.00 97.25 89 PHE A N 1
ATOM 630 C CA . PHE A 1 89 ? 12.439 -0.526 -5.264 1.00 97.25 89 PHE A CA 1
ATOM 631 C C . PHE A 1 89 ? 12.189 -1.616 -4.224 1.00 97.25 89 PHE A C 1
ATOM 633 O O . PHE A 1 89 ? 12.287 -2.807 -4.527 1.00 97.25 89 PHE A O 1
ATOM 640 N N . ARG A 1 90 ? 11.934 -1.218 -2.975 1.00 98.19 90 ARG A N 1
ATOM 641 C CA . ARG A 1 90 ? 11.936 -2.152 -1.846 1.00 98.19 90 ARG A CA 1
ATOM 642 C C . ARG A 1 90 ? 10.843 -1.881 -0.826 1.00 98.19 90 ARG A C 1
ATOM 644 O O . ARG A 1 90 ? 10.623 -0.731 -0.480 1.00 98.19 90 ARG A O 1
ATOM 651 N N . GLY A 1 91 ? 10.216 -2.918 -0.273 1.00 98.50 91 GLY A N 1
ATOM 652 C CA . GLY A 1 91 ? 9.263 -2.711 0.824 1.00 98.50 91 GLY A CA 1
ATOM 653 C C . GLY A 1 91 ? 8.055 -1.891 0.386 1.00 98.50 91 GLY A C 1
ATOM 654 O O . GLY A 1 91 ? 7.614 -1.035 1.134 1.00 98.50 91 GLY A O 1
ATOM 655 N N . ASN A 1 92 ? 7.598 -2.017 -0.861 1.00 98.88 92 ASN A N 1
ATOM 656 C CA . ASN A 1 92 ? 6.431 -1.271 -1.333 1.00 98.88 92 ASN A CA 1
ATOM 657 C C . ASN A 1 92 ? 5.214 -2.194 -1.405 1.00 98.88 92 ASN A C 1
ATOM 659 O O . ASN A 1 92 ? 5.344 -3.411 -1.515 1.00 98.88 92 ASN A O 1
ATOM 663 N N . THR A 1 93 ? 4.028 -1.603 -1.422 1.00 98.88 93 THR A N 1
ATOM 664 C CA . THR A 1 93 ? 2.792 -2.294 -1.787 1.00 98.88 93 THR A CA 1
ATOM 665 C C . THR A 1 93 ? 2.239 -1.620 -3.035 1.00 98.88 93 THR A C 1
ATOM 667 O O . THR A 1 93 ? 1.868 -0.445 -3.001 1.00 98.88 93 THR A O 1
ATOM 670 N N . VAL A 1 94 ? 2.222 -2.351 -4.148 1.00 98.88 94 VAL A N 1
ATOM 671 C CA . VAL A 1 94 ? 1.675 -1.919 -5.436 1.00 98.88 94 VAL A CA 1
ATOM 672 C C . VAL A 1 94 ? 0.383 -2.692 -5.654 1.00 98.88 94 VAL A C 1
ATOM 674 O O . VAL A 1 94 ? 0.441 -3.890 -5.906 1.00 98.88 94 VAL A O 1
ATOM 677 N N . ALA A 1 95 ? -0.780 -2.051 -5.512 1.00 98.44 95 ALA A N 1
ATOM 678 C CA . ALA A 1 95 ? -2.043 -2.793 -5.487 1.00 98.44 95 ALA A CA 1
ATOM 679 C C . ALA A 1 95 ? -3.221 -2.111 -6.187 1.00 98.44 95 ALA A C 1
ATOM 681 O O . ALA A 1 95 ? -3.412 -0.898 -6.073 1.00 98.44 95 ALA A O 1
ATOM 682 N N . GLY A 1 96 ? -4.067 -2.885 -6.867 1.00 97.69 96 GLY A N 1
ATOM 683 C CA . GLY A 1 96 ? -5.305 -2.356 -7.448 1.00 97.69 96 GLY A CA 1
ATOM 684 C C . GLY A 1 96 ? -5.096 -1.340 -8.575 1.00 97.69 96 GLY A C 1
ATOM 685 O O . GLY A 1 96 ? -5.998 -0.546 -8.833 1.00 97.69 96 GLY A O 1
ATOM 686 N N . ASN A 1 97 ? -3.905 -1.256 -9.174 1.00 98.56 97 ASN A N 1
ATOM 687 C CA . ASN A 1 97 ? -3.606 -0.311 -10.247 1.00 98.56 97 ASN A CA 1
ATOM 688 C C . ASN A 1 97 ? -4.025 -0.875 -11.609 1.00 98.56 97 ASN A C 1
ATOM 690 O O . ASN A 1 97 ? -3.981 -2.082 -11.847 1.00 98.56 97 ASN A O 1
ATOM 694 N N . GLU A 1 98 ? -4.389 0.014 -12.525 1.00 98.44 98 GLU A N 1
ATOM 695 C CA . GLU A 1 98 ? -4.923 -0.347 -13.836 1.00 98.44 98 GLU A CA 1
ATOM 696 C C . GLU A 1 98 ? -4.119 0.323 -14.954 1.00 98.44 98 GLU A C 1
ATOM 698 O O . GLU A 1 98 ? -3.803 1.511 -14.901 1.00 98.44 98 GLU A O 1
ATOM 703 N N . ALA A 1 99 ? -3.798 -0.438 -15.991 1.00 98.19 99 ALA A N 1
ATOM 704 C CA . ALA A 1 99 ? -3.319 0.064 -17.266 1.00 98.19 99 ALA A CA 1
ATOM 705 C C . ALA A 1 99 ? -4.182 -0.511 -18.389 1.00 98.19 99 ALA A C 1
ATOM 707 O O . ALA A 1 99 ? -4.677 -1.629 -18.282 1.00 98.19 99 ALA A O 1
ATOM 708 N N . LEU A 1 100 ? -4.347 0.216 -19.492 1.00 97.62 100 LEU A N 1
ATOM 709 C CA . LEU A 1 100 ? -5.127 -0.313 -20.613 1.00 97.62 100 LEU A CA 1
ATOM 710 C C . LEU A 1 100 ? -4.399 -1.440 -21.356 1.00 97.62 100 LEU A C 1
ATOM 712 O O . LEU A 1 100 ? -5.049 -2.387 -21.799 1.00 97.62 100 LEU A O 1
ATOM 716 N N . LEU A 1 101 ? -3.080 -1.314 -21.558 1.00 97.19 101 LEU A N 1
ATOM 717 C CA . LEU A 1 101 ? -2.325 -2.238 -22.407 1.00 97.19 101 LEU A CA 1
ATOM 718 C C . LEU A 1 101 ? -1.422 -3.183 -21.617 1.00 97.19 101 LEU A C 1
ATOM 720 O O . LEU A 1 101 ? -1.514 -4.388 -21.831 1.00 97.19 101 LEU A O 1
ATOM 724 N N . PHE A 1 102 ? -0.543 -2.668 -20.750 1.00 97.31 102 PHE A N 1
ATOM 725 C CA . PHE A 1 102 ? 0.508 -3.486 -20.125 1.00 97.31 102 PHE A CA 1
ATOM 726 C C . PHE A 1 102 ? 0.906 -3.005 -18.731 1.00 97.31 102 PHE A C 1
ATOM 728 O O . PHE A 1 102 ? 1.023 -1.801 -18.494 1.00 97.31 102 PHE A O 1
ATOM 735 N N . GLY A 1 103 ? 1.234 -3.947 -17.842 1.00 97.25 103 GLY A N 1
ATOM 736 C CA . GLY A 1 103 ? 1.853 -3.635 -16.551 1.00 97.25 103 GLY A CA 1
ATOM 737 C C . GLY A 1 103 ? 0.978 -2.720 -15.702 1.00 97.25 103 GLY A C 1
ATOM 738 O O . GLY A 1 103 ? 1.343 -1.573 -15.446 1.00 97.25 103 GLY A O 1
ATOM 739 N N . GLY A 1 104 ? -0.180 -3.225 -15.280 1.00 98.25 104 GLY A N 1
ATOM 740 C CA . GLY A 1 104 ? -1.055 -2.534 -14.337 1.00 98.25 104 GLY A CA 1
ATOM 741 C C . GLY A 1 104 ? -0.302 -2.111 -13.089 1.00 98.25 104 GLY A C 1
ATOM 742 O O . GLY A 1 104 ? -0.371 -0.951 -12.696 1.00 98.25 104 GLY A O 1
ATOM 743 N N . GLY A 1 105 ? 0.490 -3.026 -12.527 1.00 98.56 105 GLY A N 1
ATOM 744 C CA . GLY A 1 105 ? 1.346 -2.754 -11.382 1.00 98.56 105 GLY A CA 1
ATOM 745 C C . GLY A 1 105 ? 2.585 -1.997 -11.832 1.00 98.56 105 GLY A C 1
ATOM 746 O O . GLY A 1 105 ? 2.704 -0.791 -11.606 1.00 98.56 105 GLY A O 1
ATOM 747 N N . ILE A 1 106 ? 3.505 -2.699 -12.498 1.00 98.50 106 ILE A N 1
ATOM 748 C CA . ILE A 1 106 ? 4.775 -2.137 -12.963 1.00 98.50 106 ILE A CA 1
ATOM 749 C C . ILE A 1 106 ? 5.037 -2.488 -14.430 1.00 98.50 106 ILE A C 1
ATOM 751 O O . ILE A 1 106 ? 5.143 -3.653 -14.804 1.00 98.50 106 ILE A O 1
ATOM 755 N N . PHE A 1 107 ? 5.264 -1.475 -15.265 1.00 98.06 107 PHE A N 1
ATOM 756 C CA . PHE A 1 107 ? 5.774 -1.651 -16.626 1.00 98.06 107 PHE A CA 1
ATOM 757 C C . PHE A 1 107 ? 7.278 -1.357 -16.685 1.00 98.06 107 PHE A C 1
ATOM 759 O O . PHE A 1 107 ? 7.717 -0.233 -16.432 1.00 98.06 107 PHE A O 1
ATOM 766 N N . CYS A 1 108 ? 8.080 -2.363 -17.036 1.00 96.75 108 CYS A N 1
ATOM 767 C CA . CYS A 1 108 ? 9.538 -2.270 -17.131 1.00 96.75 108 CYS A CA 1
ATOM 768 C C . CYS A 1 108 ? 9.973 -2.224 -18.598 1.00 96.75 108 CYS A C 1
ATOM 770 O O . CYS A 1 108 ? 9.969 -3.255 -19.270 1.00 96.75 108 CYS A O 1
ATOM 772 N N . SER A 1 109 ? 10.397 -1.063 -19.096 1.00 94.50 109 SER A N 1
ATOM 773 C CA . SER A 1 109 ? 10.717 -0.858 -20.514 1.00 94.50 109 SER A CA 1
ATOM 774 C C . SER A 1 109 ? 12.191 -0.553 -20.728 1.00 94.50 109 SER A C 1
ATOM 776 O O . SER A 1 109 ? 12.671 0.497 -20.310 1.00 94.50 109 SER A O 1
ATOM 778 N N . TYR A 1 110 ? 12.913 -1.463 -21.388 1.00 91.94 110 TYR A N 1
ATOM 779 C CA . TYR A 1 110 ? 14.372 -1.382 -21.586 1.00 91.94 110 TYR A CA 1
ATOM 780 C C . TYR A 1 110 ? 15.171 -1.197 -20.278 1.00 91.94 110 TYR A C 1
ATOM 782 O O . TYR A 1 110 ? 16.317 -0.749 -20.290 1.00 91.94 110 TYR A O 1
ATOM 790 N N . ALA A 1 111 ? 14.563 -1.555 -19.144 1.00 90.56 111 ALA A N 1
ATOM 791 C CA . ALA A 1 111 ? 15.093 -1.385 -17.802 1.00 90.56 111 ALA A CA 1
ATOM 792 C C . ALA A 1 111 ? 14.833 -2.648 -16.983 1.00 90.56 111 ALA A C 1
ATOM 794 O O . ALA A 1 111 ? 13.698 -3.109 -16.919 1.00 90.56 111 ALA A O 1
ATOM 795 N N . SER A 1 112 ? 15.871 -3.185 -16.343 1.00 92.81 112 SER A N 1
ATOM 796 C CA . SER A 1 112 ? 15.793 -4.393 -15.511 1.00 92.81 112 SER A CA 1
ATOM 797 C C . SER A 1 112 ? 15.963 -4.025 -14.034 1.00 92.81 112 SER A C 1
ATOM 799 O O . SER A 1 112 ? 17.076 -4.142 -13.515 1.00 92.81 112 SER A O 1
ATOM 801 N N . PRO A 1 113 ? 14.920 -3.500 -13.362 1.00 94.00 113 PRO A N 1
ATOM 802 C CA . PRO A 1 113 ? 15.012 -3.142 -11.953 1.00 94.00 113 PRO A CA 1
ATOM 803 C C . PRO A 1 113 ? 15.194 -4.374 -11.062 1.00 94.00 113 PRO A C 1
ATOM 805 O O . PRO A 1 113 ? 14.768 -5.481 -11.400 1.00 94.00 113 PRO A O 1
ATOM 808 N N . PHE A 1 114 ? 15.805 -4.144 -9.902 1.00 95.50 114 PHE A N 1
ATOM 809 C CA . PHE A 1 114 ? 15.767 -5.070 -8.780 1.00 95.50 114 PHE A CA 1
ATOM 810 C C . PHE A 1 114 ? 14.638 -4.634 -7.844 1.00 95.50 114 PHE A C 1
ATOM 812 O O . PHE A 1 114 ? 14.653 -3.510 -7.340 1.00 95.50 114 PHE A O 1
ATOM 819 N N . ILE A 1 115 ? 13.653 -5.507 -7.664 1.00 98.12 115 ILE A N 1
ATOM 820 C CA . ILE A 1 115 ? 12.480 -5.282 -6.823 1.00 98.12 115 ILE A CA 1
ATOM 821 C C . ILE A 1 115 ? 12.552 -6.283 -5.673 1.00 98.12 115 ILE A C 1
ATOM 823 O O . ILE A 1 115 ? 12.777 -7.474 -5.883 1.00 98.12 115 ILE A O 1
ATOM 827 N N . ASN A 1 116 ? 12.407 -5.802 -4.447 1.00 98.62 116 ASN A N 1
ATOM 828 C CA . ASN A 1 116 ? 12.612 -6.623 -3.262 1.00 98.62 116 ASN A CA 1
ATOM 829 C C . ASN A 1 116 ? 11.536 -6.355 -2.215 1.00 98.62 116 ASN A C 1
ATOM 831 O O . ASN A 1 116 ? 11.046 -5.230 -2.105 1.00 98.62 116 ASN A O 1
ATOM 835 N N . ASN A 1 117 ? 11.170 -7.364 -1.429 1.00 98.75 117 ASN A N 1
ATOM 836 C CA . ASN A 1 117 ? 10.297 -7.178 -0.268 1.00 98.75 117 ASN A CA 1
ATOM 837 C C . ASN A 1 117 ? 8.967 -6.464 -0.580 1.00 98.75 117 ASN A C 1
ATOM 839 O O . ASN A 1 117 ? 8.510 -5.639 0.201 1.00 98.75 117 ASN A O 1
ATOM 843 N N . THR A 1 118 ? 8.406 -6.665 -1.772 1.00 98.88 118 THR A N 1
ATOM 844 C CA . THR A 1 118 ? 7.297 -5.858 -2.302 1.00 98.88 118 THR A CA 1
ATOM 845 C C . THR A 1 118 ? 6.078 -6.736 -2.545 1.00 98.88 118 THR A C 1
ATOM 847 O O . THR A 1 118 ? 6.225 -7.841 -3.061 1.00 98.88 118 THR A O 1
ATOM 850 N N . ILE A 1 119 ? 4.890 -6.233 -2.208 1.00 98.94 119 ILE A N 1
ATOM 851 C CA . ILE A 1 119 ? 3.622 -6.862 -2.598 1.00 98.94 119 ILE A CA 1
ATOM 852 C C . ILE A 1 119 ? 3.158 -6.249 -3.921 1.00 98.94 119 ILE A C 1
ATOM 854 O O . ILE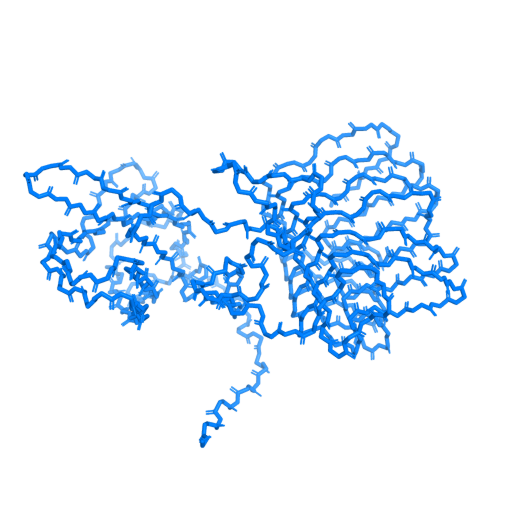 A 1 119 ? 3.096 -5.022 -4.040 1.00 98.94 119 ILE A O 1
ATOM 858 N N . LEU A 1 120 ? 2.817 -7.098 -4.886 1.00 98.88 120 LEU A N 1
ATOM 859 C CA . LEU A 1 120 ? 2.191 -6.772 -6.164 1.00 98.88 120 LEU A CA 1
ATOM 860 C C . LEU A 1 120 ? 0.894 -7.586 -6.271 1.00 98.88 120 LEU A C 1
ATOM 862 O O . LEU A 1 120 ? 0.954 -8.811 -6.386 1.00 98.88 120 LEU A O 1
ATOM 866 N N . TRP A 1 121 ? -0.258 -6.918 -6.144 1.00 98.75 121 TRP A N 1
ATOM 867 C CA . TRP A 1 121 ? -1.548 -7.603 -6.006 1.00 98.75 121 TRP A CA 1
ATOM 868 C C . TRP A 1 121 ? -2.738 -6.868 -6.639 1.00 98.75 121 TRP A C 1
ATOM 870 O O . TRP A 1 121 ? -2.893 -5.659 -6.442 1.00 98.75 121 TRP A O 1
ATOM 880 N N . ASP A 1 122 ? -3.645 -7.592 -7.301 1.00 98.19 122 ASP A N 1
ATOM 881 C CA . ASP A 1 122 ? -4.868 -7.069 -7.931 1.00 98.19 122 ASP A CA 1
ATOM 882 C C . ASP A 1 122 ? -4.583 -5.938 -8.936 1.00 98.19 122 ASP A C 1
ATOM 884 O O . ASP A 1 122 ? -5.370 -5.000 -9.090 1.00 98.19 122 ASP A O 1
ATOM 888 N N . ASN A 1 123 ? -3.433 -5.976 -9.611 1.00 98.62 123 ASN A N 1
ATOM 889 C CA . ASN A 1 123 ? -3.108 -5.025 -10.661 1.00 98.62 123 ASN A CA 1
ATOM 890 C C . ASN A 1 123 ? -3.470 -5.586 -12.041 1.00 98.62 123 ASN A C 1
ATOM 892 O O . ASN A 1 123 ? -3.244 -6.750 -12.354 1.00 98.62 123 ASN A O 1
ATOM 896 N N . THR A 1 124 ? -3.998 -4.734 -12.921 1.00 98.19 124 THR A N 1
ATOM 897 C CA . THR A 1 124 ? -4.509 -5.166 -14.231 1.00 98.19 124 THR A CA 1
ATOM 898 C C . THR A 1 124 ? -3.899 -4.367 -15.386 1.00 98.19 124 THR A C 1
ATOM 900 O O . THR A 1 124 ? -3.798 -3.146 -15.290 1.00 98.19 124 THR A O 1
ATOM 903 N N . PRO A 1 125 ? -3.475 -5.010 -16.491 1.00 98.25 125 PRO A N 1
ATOM 904 C CA . PRO A 1 125 ? -3.617 -6.440 -16.780 1.00 98.25 125 PRO A CA 1
ATOM 905 C C . PRO A 1 125 ? -2.542 -7.333 -16.143 1.00 98.25 125 PRO A C 1
ATOM 907 O O . PRO A 1 125 ? -2.789 -8.523 -15.995 1.00 98.25 125 PRO A O 1
ATOM 910 N N . ASP A 1 126 ? -1.384 -6.778 -15.776 1.00 98.44 126 ASP A N 1
ATOM 911 C CA . ASP A 1 126 ? -0.261 -7.533 -15.207 1.00 98.44 126 ASP A CA 1
ATOM 912 C C . ASP A 1 126 ? 0.275 -6.875 -13.933 1.00 98.44 126 ASP A C 1
ATOM 914 O O . ASP A 1 126 ? 0.397 -5.646 -13.863 1.00 98.44 126 ASP A O 1
ATOM 918 N N . GLU A 1 127 ? 0.737 -7.701 -12.997 1.00 98.69 127 GLU A N 1
ATOM 919 C CA . GLU A 1 127 ? 1.521 -7.259 -11.844 1.00 98.69 127 GLU A CA 1
ATOM 920 C C . GLU A 1 127 ? 2.837 -6.604 -12.269 1.00 98.69 127 GLU A C 1
ATOM 922 O O . GLU A 1 127 ? 3.166 -5.482 -11.877 1.00 98.69 127 GLU A O 1
ATOM 927 N N . VAL A 1 128 ? 3.571 -7.285 -13.151 1.00 98.50 128 VAL A N 1
ATOM 928 C CA . VAL A 1 128 ? 4.809 -6.789 -13.748 1.00 98.50 128 VAL A CA 1
ATOM 929 C C . VAL A 1 128 ? 4.842 -7.175 -15.218 1.00 98.50 128 VAL A C 1
ATOM 931 O O . VAL A 1 128 ? 4.754 -8.352 -15.557 1.00 98.50 128 VAL A O 1
ATOM 934 N N . TYR A 1 129 ? 5.058 -6.197 -16.095 1.00 98.25 129 TYR A N 1
ATOM 935 C CA . TYR A 1 129 ? 5.240 -6.443 -17.521 1.00 98.25 129 TYR A CA 1
ATOM 936 C C . TYR A 1 129 ? 6.664 -6.087 -17.980 1.00 98.25 129 TYR A C 1
ATOM 938 O O . TYR A 1 129 ? 7.038 -4.905 -17.990 1.00 98.25 129 TYR A O 1
ATOM 946 N N . PRO A 1 130 ? 7.480 -7.082 -18.379 1.00 97.06 130 PRO A N 1
ATOM 947 C CA . PRO A 1 130 ? 8.835 -6.858 -18.864 1.00 97.06 130 PRO A CA 1
ATOM 948 C C . PRO A 1 130 ? 8.876 -6.625 -20.385 1.00 97.06 130 PRO A C 1
ATOM 950 O O . PRO A 1 130 ? 8.867 -7.562 -21.183 1.00 97.06 130 PRO A O 1
ATOM 953 N N . TYR A 1 131 ? 8.988 -5.368 -20.816 1.00 96.94 131 TYR A N 1
ATOM 954 C CA . TYR A 1 131 ? 9.200 -5.010 -22.219 1.00 96.94 131 TYR A CA 1
ATOM 955 C C . TYR A 1 131 ? 10.686 -4.797 -22.534 1.00 96.94 131 TYR A C 1
ATOM 957 O O . TYR A 1 131 ? 11.291 -3.804 -22.123 1.00 96.94 131 TYR A O 1
ATOM 965 N N . ASN A 1 132 ? 11.285 -5.723 -23.294 1.00 95.75 132 ASN A N 1
ATOM 966 C CA . ASN A 1 132 ? 12.727 -5.725 -23.593 1.00 95.75 132 ASN A CA 1
ATOM 967 C C . ASN A 1 132 ? 13.590 -5.567 -22.325 1.00 95.75 132 ASN A C 1
ATOM 969 O O . ASN A 1 132 ? 14.590 -4.848 -22.313 1.00 95.75 132 ASN A O 1
ATOM 973 N N . SER A 1 133 ? 13.164 -6.218 -21.245 1.00 95.56 133 SER A N 1
ATOM 974 C CA . SER A 1 133 ? 13.758 -6.125 -19.917 1.00 95.56 133 SER A CA 1
ATOM 975 C C . SER A 1 133 ? 13.767 -7.483 -19.218 1.00 95.56 133 SER A C 1
ATOM 977 O O . SER A 1 133 ? 13.211 -8.471 -19.699 1.00 95.56 133 SER A O 1
ATOM 979 N N . SER A 1 134 ? 14.463 -7.557 -18.090 1.00 95.69 134 SER A N 1
ATOM 980 C CA . SER A 1 134 ? 14.536 -8.753 -17.247 1.00 95.69 134 SER A CA 1
ATOM 981 C C . SER A 1 134 ? 14.592 -8.333 -15.776 1.00 95.69 134 SER A C 1
ATOM 983 O O . SER A 1 134 ? 15.666 -8.403 -15.174 1.00 95.69 134 SER A O 1
ATOM 985 N N . PRO A 1 135 ? 13.484 -7.809 -15.213 1.00 96.31 135 PRO A N 1
ATOM 986 C CA . PRO A 1 135 ? 13.435 -7.427 -13.808 1.00 96.31 135 PRO A CA 1
ATOM 987 C C . PRO A 1 135 ? 13.696 -8.640 -12.911 1.00 96.31 135 PRO A C 1
ATOM 989 O O . PRO A 1 135 ? 13.293 -9.764 -13.219 1.00 96.31 135 PRO A O 1
ATOM 992 N N . VAL A 1 136 ? 14.382 -8.401 -11.797 1.00 97.44 136 VAL A N 1
ATOM 993 C CA . VAL A 1 136 ? 14.687 -9.424 -10.794 1.00 97.44 136 VAL A CA 1
ATOM 994 C C . VAL A 1 136 ? 13.882 -9.109 -9.547 1.00 97.44 136 VAL A C 1
ATOM 996 O O . VAL A 1 136 ? 14.068 -8.047 -8.957 1.00 97.44 136 VAL A O 1
ATOM 999 N N . LEU A 1 137 ? 12.999 -10.029 -9.162 1.00 98.44 137 LEU A N 1
ATOM 1000 C CA . LEU A 1 137 ? 12.189 -9.928 -7.951 1.00 98.44 137 LEU A CA 1
ATOM 1001 C C . LEU A 1 137 ? 12.673 -10.951 -6.926 1.00 98.44 137 LEU A C 1
ATOM 1003 O O . LEU A 1 137 ? 12.837 -12.124 -7.272 1.00 98.44 137 LEU A O 1
ATOM 1007 N N . THR A 1 138 ? 12.877 -10.529 -5.681 1.00 98.69 138 THR A N 1
ATOM 1008 C CA . THR A 1 138 ? 13.158 -11.435 -4.555 1.00 98.69 138 THR A CA 1
ATOM 1009 C C . THR A 1 138 ? 12.373 -11.043 -3.312 1.00 98.69 138 THR A C 1
ATOM 1011 O O . THR A 1 138 ? 12.152 -9.860 -3.057 1.00 98.69 138 THR A O 1
ATOM 1014 N N . TYR A 1 139 ? 11.969 -12.036 -2.522 1.00 98.75 139 TYR A N 1
ATOM 1015 C CA . TYR A 1 139 ? 11.160 -11.857 -1.315 1.00 98.75 139 TYR A CA 1
ATOM 1016 C C . TYR A 1 139 ? 9.903 -11.011 -1.558 1.00 98.75 139 TYR A C 1
ATOM 1018 O O . TYR A 1 139 ? 9.527 -10.199 -0.726 1.00 98.75 139 TYR A O 1
ATOM 1026 N N . CYS A 1 140 ? 9.304 -11.132 -2.740 1.00 98.88 140 CYS A N 1
ATOM 1027 C CA . CYS A 1 140 ? 8.083 -10.427 -3.112 1.00 98.88 140 CYS A CA 1
ATOM 1028 C C . CYS A 1 140 ? 6.877 -11.357 -3.019 1.00 98.88 140 CYS A C 1
ATOM 1030 O O . CYS A 1 140 ? 7.010 -12.566 -3.193 1.00 98.88 140 CYS A O 1
ATOM 1032 N N . ASP A 1 141 ? 5.704 -10.780 -2.823 1.00 98.94 141 ASP A N 1
ATOM 1033 C CA . ASP A 1 141 ? 4.436 -11.470 -3.019 1.00 98.94 141 ASP A CA 1
ATOM 1034 C C . ASP A 1 141 ? 3.827 -10.947 -4.316 1.00 98.94 141 ASP A C 1
ATOM 1036 O O . ASP A 1 141 ? 3.659 -9.735 -4.465 1.00 98.94 141 ASP A O 1
ATOM 1040 N N . VAL A 1 142 ? 3.632 -11.826 -5.295 1.00 98.88 142 VAL A N 1
ATOM 1041 C CA . VAL A 1 142 ? 3.215 -11.439 -6.648 1.00 98.88 142 VAL A CA 1
ATOM 1042 C C . VAL A 1 142 ? 2.040 -12.300 -7.062 1.00 98.88 142 VAL A C 1
ATOM 1044 O O . VAL A 1 142 ? 2.212 -13.508 -7.226 1.00 98.88 142 VAL A O 1
ATOM 1047 N N . GLU A 1 143 ? 0.884 -11.676 -7.287 1.00 98.81 143 GLU A N 1
ATOM 1048 C CA . GLU A 1 143 ? -0.308 -12.377 -7.768 1.00 98.81 143 GLU A CA 1
ATOM 1049 C C . GLU A 1 143 ? -0.020 -13.096 -9.098 1.00 98.81 143 GLU A C 1
ATOM 1051 O O . GLU A 1 143 ? 0.491 -12.513 -10.060 1.00 98.81 143 GLU A O 1
ATOM 1056 N N . GLY A 1 144 ? -0.310 -14.398 -9.148 1.00 98.06 144 GLY A N 1
ATOM 1057 C CA . GLY A 1 144 ? -0.013 -15.251 -10.305 1.00 98.06 144 GLY A CA 1
ATOM 1058 C C . GLY A 1 144 ? 1.447 -15.718 -10.389 1.00 98.06 144 GLY A C 1
ATOM 1059 O O . GLY A 1 144 ? 1.806 -16.470 -11.302 1.00 98.06 144 GLY A O 1
ATOM 1060 N N . GLY A 1 145 ? 2.272 -15.310 -9.423 1.00 98.19 145 GLY A N 1
ATOM 1061 C CA . GLY A 1 145 ? 3.627 -15.776 -9.189 1.00 98.19 145 GLY A CA 1
ATOM 1062 C C . GLY A 1 145 ? 4.702 -15.109 -10.043 1.00 98.19 145 GLY A C 1
ATOM 1063 O O . GLY A 1 145 ? 4.510 -14.725 -11.196 1.00 98.19 145 GLY A O 1
ATOM 1064 N N . TRP A 1 146 ? 5.912 -15.036 -9.484 1.00 98.50 146 TRP A N 1
ATOM 1065 C CA . TRP A 1 146 ? 7.103 -14.585 -10.202 1.00 98.50 146 TRP A CA 1
ATOM 1066 C C . TRP A 1 146 ? 8.345 -15.387 -9.795 1.00 98.50 146 TRP A C 1
ATOM 1068 O O . TRP A 1 146 ? 8.610 -15.544 -8.598 1.00 98.50 146 TRP A O 1
ATOM 1078 N N . PRO A 1 147 ? 9.168 -15.868 -10.746 1.00 98.06 147 PRO A N 1
ATOM 1079 C CA . PRO A 1 147 ? 10.370 -16.623 -10.415 1.00 98.06 147 PRO A CA 1
ATOM 1080 C C . PRO A 1 147 ? 11.388 -15.754 -9.668 1.00 98.06 147 PRO A C 1
ATOM 1082 O O . PRO A 1 147 ? 11.823 -14.714 -10.156 1.00 98.06 147 PRO A O 1
ATOM 1085 N N . GLY A 1 148 ? 11.822 -16.214 -8.500 1.00 97.75 148 GLY A N 1
ATOM 1086 C CA . GLY A 1 148 ? 12.802 -15.501 -7.692 1.00 97.75 148 GLY A CA 1
ATOM 1087 C C . GLY A 1 148 ? 12.974 -16.122 -6.317 1.00 97.75 148 GLY A C 1
ATOM 1088 O O . GLY A 1 148 ? 12.164 -16.934 -5.870 1.00 97.75 148 GLY A O 1
ATOM 1089 N N . GLN A 1 149 ? 14.069 -15.775 -5.648 1.00 98.31 149 GLN A N 1
ATOM 1090 C CA . GLN A 1 149 ? 14.334 -16.267 -4.302 1.00 98.31 149 GLN A CA 1
ATOM 1091 C C . GLN A 1 149 ? 13.311 -15.695 -3.322 1.00 98.31 149 GLN A C 1
ATOM 1093 O O . GLN A 1 149 ? 13.155 -14.482 -3.249 1.00 98.31 149 GLN A O 1
ATOM 1098 N N . GLY A 1 150 ? 12.672 -16.570 -2.544 1.00 98.38 150 GLY A N 1
ATOM 1099 C CA . GLY A 1 150 ? 11.771 -16.174 -1.462 1.00 98.38 150 GLY A CA 1
ATOM 1100 C C . GLY A 1 150 ? 10.466 -15.525 -1.915 1.00 98.38 150 GLY A C 1
ATOM 1101 O O . GLY A 1 150 ? 9.743 -15.036 -1.059 1.00 98.38 150 GLY A O 1
ATOM 1102 N N . ASN A 1 151 ? 10.170 -15.507 -3.220 1.00 98.81 151 ASN A N 1
ATOM 1103 C CA . ASN A 1 151 ? 8.888 -15.006 -3.692 1.00 98.81 151 ASN A CA 1
ATOM 1104 C C . ASN A 1 151 ? 7.761 -15.968 -3.311 1.00 98.81 151 ASN A C 1
ATOM 1106 O O . ASN A 1 151 ? 7.948 -17.190 -3.325 1.00 98.81 151 ASN A O 1
ATOM 1110 N N . ILE A 1 152 ? 6.599 -15.397 -3.029 1.00 98.81 152 ILE A N 1
ATOM 1111 C CA . ILE A 1 152 ? 5.348 -16.103 -2.778 1.00 98.81 152 ILE A CA 1
ATOM 1112 C C . ILE A 1 152 ? 4.257 -15.599 -3.740 1.00 98.81 152 ILE A C 1
ATOM 1114 O O . ILE A 1 152 ? 4.461 -14.632 -4.473 1.00 98.81 152 ILE A O 1
ATOM 1118 N N . ASP A 1 153 ? 3.154 -16.338 -3.787 1.00 98.69 153 ASP A N 1
ATOM 1119 C CA . ASP A 1 153 ? 1.922 -16.023 -4.520 1.00 98.69 153 ASP A CA 1
ATOM 1120 C C . ASP A 1 153 ? 0.771 -16.487 -3.627 1.00 98.69 153 ASP A C 1
ATOM 1122 O O . ASP A 1 153 ? 0.378 -17.661 -3.646 1.00 98.69 153 ASP A O 1
ATOM 1126 N N . ALA A 1 154 ? 0.355 -15.619 -2.711 1.00 98.44 154 ALA A N 1
ATOM 1127 C CA . ALA A 1 154 ? -0.693 -15.921 -1.748 1.00 98.44 154 ALA A CA 1
ATOM 1128 C C . ALA A 1 154 ? -1.420 -14.638 -1.350 1.00 98.44 154 ALA A C 1
ATOM 1130 O O . ALA A 1 154 ? -0.792 -13.601 -1.242 1.00 98.44 154 ALA A O 1
ATOM 1131 N N . ASP A 1 155 ? -2.730 -14.712 -1.093 1.00 98.56 155 ASP A N 1
ATOM 1132 C CA . ASP A 1 155 ? -3.513 -13.532 -0.700 1.00 98.56 155 ASP A CA 1
ATOM 1133 C C . ASP A 1 155 ? -2.847 -12.795 0.483 1.00 98.56 155 ASP A C 1
ATOM 1135 O O . ASP A 1 155 ? -2.726 -13.394 1.559 1.00 98.56 155 ASP A O 1
ATOM 1139 N N . PRO A 1 156 ? -2.450 -11.513 0.327 1.00 98.56 156 PRO A N 1
ATOM 1140 C CA . PRO A 1 156 ? -1.809 -10.735 1.381 1.00 98.56 156 PRO A CA 1
ATOM 1141 C C . PRO A 1 156 ? -2.676 -10.546 2.627 1.00 98.56 156 PRO A C 1
ATOM 1143 O O . PRO A 1 156 ? -2.167 -10.100 3.656 1.00 98.56 156 PRO A O 1
ATOM 1146 N N . LEU A 1 157 ? -3.980 -10.835 2.558 1.00 98.31 157 LEU A N 1
ATOM 1147 C CA . LEU A 1 157 ? -4.954 -10.611 3.627 1.00 98.31 157 LEU A CA 1
ATOM 1148 C C . LEU A 1 157 ? -4.950 -9.152 4.104 1.00 98.31 157 LEU A C 1
ATOM 1150 O O . LEU A 1 157 ? -4.803 -8.862 5.293 1.00 98.31 157 LEU A O 1
ATOM 1154 N N . PHE A 1 158 ? -5.099 -8.214 3.168 1.00 98.31 158 PHE A N 1
ATOM 1155 C CA . PHE A 1 158 ? -5.200 -6.793 3.497 1.00 98.31 158 PHE A CA 1
ATOM 1156 C C . PHE A 1 158 ? -6.437 -6.481 4.348 1.00 98.31 158 PHE A C 1
ATOM 1158 O O . PHE A 1 158 ? -7.523 -7.010 4.114 1.00 98.31 158 PHE A O 1
ATOM 1165 N N . VAL A 1 159 ? -6.296 -5.549 5.295 1.00 97.56 159 VAL A N 1
ATOM 1166 C CA . VAL A 1 159 ? -7.382 -5.123 6.191 1.00 97.56 159 VAL A CA 1
ATOM 1167 C C . VAL A 1 159 ? -8.588 -4.606 5.408 1.00 97.56 159 VAL A C 1
ATOM 1169 O O . VAL A 1 159 ? -9.715 -5.029 5.678 1.00 97.56 159 VAL A O 1
ATOM 1172 N N . PHE A 1 160 ? -8.369 -3.668 4.477 1.00 94.94 160 PHE A N 1
ATOM 1173 C CA . PHE A 1 160 ? -9.430 -3.090 3.652 1.00 94.94 160 PHE A CA 1
ATOM 1174 C C . PHE A 1 160 ? -8.895 -2.382 2.383 1.00 94.94 160 PHE A C 1
ATOM 1176 O O . PHE A 1 160 ? -8.891 -1.146 2.297 1.00 94.94 160 PHE A O 1
ATOM 1183 N N . PRO A 1 161 ? -8.476 -3.139 1.350 1.00 90.50 161 PRO A N 1
ATOM 1184 C CA . PRO A 1 161 ? -7.784 -2.583 0.181 1.00 90.50 161 PRO A CA 1
ATOM 1185 C C . PRO A 1 161 ? -8.672 -1.683 -0.696 1.00 90.50 161 PRO A C 1
ATOM 1187 O O . PRO A 1 161 ? -8.170 -0.776 -1.362 1.00 90.50 161 PRO A O 1
ATOM 1190 N N . ALA A 1 162 ? -10.000 -1.856 -0.636 1.00 86.50 162 ALA A N 1
ATOM 1191 C CA . ALA A 1 162 ? -10.969 -1.012 -1.343 1.00 86.50 162 ALA A CA 1
ATOM 1192 C C . ALA A 1 162 ? -10.852 0.484 -0.988 1.00 86.50 162 ALA A C 1
ATOM 1194 O O . ALA A 1 162 ? -11.216 1.332 -1.799 1.00 86.50 162 ALA A O 1
ATOM 1195 N N . TRP A 1 163 ? -10.316 0.799 0.196 1.00 85.88 163 TRP A N 1
ATOM 1196 C CA . TRP A 1 163 ? -10.058 2.165 0.653 1.00 85.88 163 TRP A CA 1
ATOM 1197 C C . TRP A 1 163 ? -8.627 2.346 1.179 1.00 85.88 163 TRP A C 1
ATOM 1199 O O . TRP A 1 163 ? -8.395 3.063 2.154 1.00 85.88 163 TRP A O 1
ATOM 1209 N N . ASP A 1 164 ? -7.659 1.722 0.497 1.00 86.69 164 ASP A N 1
ATOM 1210 C CA . ASP A 1 164 ? -6.208 1.888 0.702 1.00 86.69 164 ASP A CA 1
ATOM 1211 C C . ASP A 1 164 ? -5.647 1.359 2.021 1.00 86.69 164 ASP A C 1
ATOM 1213 O O . ASP A 1 164 ? -4.493 1.651 2.345 1.00 86.69 164 ASP A O 1
ATOM 1217 N N . ASP A 1 165 ? -6.420 0.614 2.805 1.00 95.50 165 ASP A N 1
ATOM 1218 C CA . ASP A 1 165 ? -5.887 -0.004 4.012 1.00 95.50 165 ASP A CA 1
ATOM 1219 C C . ASP A 1 165 ? -5.262 -1.354 3.666 1.00 95.50 165 ASP A C 1
ATOM 1221 O O . ASP A 1 165 ? -5.886 -2.410 3.778 1.00 95.50 165 ASP A O 1
ATOM 1225 N N . CYS A 1 166 ? -4.025 -1.284 3.179 1.00 97.50 166 CYS A N 1
ATOM 1226 C CA . CYS A 1 166 ? -3.216 -2.446 2.820 1.00 97.50 166 CYS A CA 1
ATOM 1227 C C . CYS A 1 166 ? -2.316 -2.905 3.976 1.00 97.50 166 CYS A C 1
ATOM 1229 O O . CYS A 1 166 ? -1.298 -3.551 3.741 1.00 97.50 166 CYS A O 1
ATOM 1231 N N . ARG A 1 167 ? -2.661 -2.558 5.225 1.00 98.19 167 ARG A N 1
ATOM 1232 C CA . ARG A 1 167 ? -2.075 -3.230 6.390 1.00 98.19 167 ARG A CA 1
ATOM 1233 C C . ARG A 1 167 ? -2.463 -4.704 6.365 1.00 98.19 167 ARG A C 1
ATOM 1235 O O . ARG A 1 167 ? -3.526 -5.050 5.847 1.00 98.19 167 ARG A O 1
ATOM 1242 N N . LEU A 1 168 ? -1.613 -5.553 6.924 1.00 98.44 168 LEU A N 1
ATOM 1243 C CA . LEU A 1 168 ? -1.814 -6.997 6.935 1.00 98.44 168 LEU A CA 1
ATOM 1244 C C . LEU A 1 168 ? -2.745 -7.401 8.082 1.00 98.44 168 LEU A C 1
ATOM 1246 O O . LEU A 1 168 ? -2.657 -6.870 9.189 1.00 98.44 168 LEU A O 1
ATOM 1250 N N . LEU A 1 169 ? -3.646 -8.348 7.836 1.00 97.94 169 LEU A N 1
ATOM 1251 C CA . LEU A 1 169 ? -4.350 -9.048 8.904 1.00 97.94 169 LEU A CA 1
ATOM 1252 C C . LEU A 1 169 ? -3.434 -10.104 9.528 1.00 97.94 169 LEU A C 1
ATOM 1254 O O . LEU A 1 169 ? -2.534 -10.645 8.885 1.00 97.94 169 LEU A O 1
ATOM 1258 N N . TRP A 1 170 ? -3.700 -10.434 10.793 1.00 97.19 170 TRP A N 1
ATOM 1259 C CA . TRP A 1 170 ? -3.041 -11.565 11.436 1.00 97.19 170 TRP A CA 1
ATOM 1260 C C . TRP A 1 170 ? -3.309 -12.848 10.639 1.00 97.19 170 TRP A C 1
ATOM 1262 O O . TRP A 1 170 ? -4.442 -13.069 10.218 1.00 97.19 170 TRP A O 1
ATOM 1272 N N . GLU A 1 171 ? -2.263 -13.663 10.471 1.00 96.19 171 GLU A N 1
ATOM 1273 C CA . GLU A 1 171 ? -2.191 -14.845 9.589 1.00 96.19 171 GLU A CA 1
ATOM 1274 C C . GLU A 1 171 ? -1.925 -14.554 8.104 1.00 96.19 171 GLU A C 1
ATOM 1276 O O . GLU A 1 171 ? -1.874 -15.492 7.308 1.00 96.19 171 GLU A O 1
ATOM 1281 N N . SER A 1 172 ? -1.678 -13.295 7.727 1.00 98.62 172 SER A N 1
ATOM 1282 C CA . SER A 1 172 ? -1.173 -12.974 6.390 1.00 98.62 172 SER A CA 1
ATOM 1283 C C . SER A 1 172 ? 0.108 -13.763 6.069 1.00 98.62 172 SER A C 1
ATOM 1285 O O . SER A 1 172 ? 1.014 -13.820 6.909 1.00 98.62 172 SER A O 1
ATOM 1287 N N . PRO A 1 173 ? 0.227 -14.337 4.855 1.00 98.75 173 PRO A N 1
ATOM 1288 C CA . PRO A 1 173 ? 1.439 -15.022 4.408 1.00 98.75 173 PRO A CA 1
ATOM 1289 C C . PRO A 1 173 ? 2.621 -14.062 4.215 1.00 98.75 173 PRO A C 1
ATOM 1291 O O . PRO A 1 173 ? 3.758 -14.516 4.123 1.00 98.75 173 PRO A O 1
ATOM 1294 N N . CYS A 1 174 ? 2.373 -12.750 4.174 1.00 98.81 174 CYS A N 1
ATOM 1295 C CA . CYS A 1 174 ? 3.412 -11.732 4.057 1.00 98.81 174 CYS A CA 1
ATOM 1296 C C . CYS A 1 174 ? 4.149 -11.479 5.375 1.00 98.81 174 CYS A C 1
ATOM 1298 O O . CYS A 1 174 ? 5.265 -10.958 5.334 1.00 98.81 174 CYS A O 1
ATOM 1300 N N . ILE A 1 175 ? 3.562 -11.872 6.513 1.00 98.75 175 ILE A N 1
ATOM 1301 C CA . ILE A 1 175 ? 4.172 -11.679 7.831 1.00 98.75 175 ILE A CA 1
ATOM 1302 C C . ILE A 1 175 ? 5.414 -12.573 7.967 1.00 98.75 175 ILE A C 1
ATOM 1304 O O . ILE A 1 175 ? 5.378 -13.751 7.592 1.00 98.75 175 ILE A O 1
ATOM 1308 N N . ASP A 1 176 ? 6.519 -12.024 8.477 1.00 98.38 176 ASP A N 1
ATOM 1309 C CA . ASP A 1 176 ? 7.813 -12.687 8.702 1.00 98.38 176 ASP A CA 1
ATOM 1310 C C . ASP A 1 176 ? 8.427 -13.349 7.444 1.00 98.38 176 ASP A C 1
ATOM 1312 O O . ASP A 1 176 ? 9.309 -14.221 7.522 1.00 98.38 176 ASP A O 1
ATOM 1316 N N . SER A 1 177 ? 7.958 -12.968 6.253 1.00 98.38 177 SER A N 1
ATOM 1317 C CA . SER A 1 177 ? 8.259 -13.671 4.996 1.00 98.38 177 SER A CA 1
ATOM 1318 C C . SER A 1 177 ? 9.154 -12.892 4.035 1.00 98.38 177 SER A C 1
ATOM 1320 O O . SER A 1 177 ? 9.629 -13.458 3.046 1.00 98.38 177 SER A O 1
ATOM 1322 N N . GLY A 1 178 ? 9.472 -11.645 4.373 1.00 98.19 178 GLY A N 1
ATOM 1323 C CA . GLY A 1 178 ? 10.296 -10.729 3.598 1.00 98.19 178 GLY A CA 1
ATOM 1324 C C . GLY A 1 178 ? 11.792 -11.022 3.594 1.00 98.19 178 GLY A C 1
ATOM 1325 O O . GLY A 1 178 ? 12.235 -12.129 3.892 1.00 98.19 178 GLY A O 1
ATOM 1326 N N . ASP A 1 179 ? 12.625 -10.066 3.204 1.00 98.06 179 ASP A N 1
ATOM 1327 C CA . ASP A 1 179 ? 14.068 -10.309 3.089 1.00 98.06 179 ASP A CA 1
ATOM 1328 C C . ASP A 1 179 ? 14.688 -10.702 4.454 1.00 98.06 179 ASP A C 1
ATOM 1330 O O . ASP A 1 179 ? 14.623 -9.928 5.405 1.00 98.06 179 ASP A O 1
ATOM 1334 N N . PRO A 1 180 ? 15.315 -11.888 4.605 1.00 97.56 180 PRO A N 1
ATOM 1335 C CA . PRO A 1 180 ? 15.816 -12.385 5.889 1.00 97.56 180 PRO A CA 1
ATOM 1336 C C . PRO A 1 180 ? 16.992 -11.586 6.467 1.00 97.56 180 PRO A C 1
ATOM 1338 O O . PRO A 1 180 ? 17.435 -11.894 7.574 1.00 97.56 180 PRO A O 1
ATOM 1341 N N . VAL A 1 181 ? 17.547 -10.616 5.731 1.00 97.00 181 VAL A N 1
ATOM 1342 C CA . VAL A 1 181 ? 18.567 -9.695 6.264 1.00 97.00 181 VAL A CA 1
ATOM 1343 C C . VAL A 1 181 ? 17.967 -8.410 6.838 1.00 97.00 181 VAL A C 1
ATOM 1345 O O . VAL A 1 181 ? 18.705 -7.602 7.406 1.00 97.00 181 VAL A O 1
ATOM 1348 N N . LEU A 1 182 ? 16.659 -8.207 6.672 1.00 95.25 182 LEU A N 1
ATOM 1349 C CA . LEU A 1 182 ? 15.913 -7.059 7.165 1.00 95.25 182 LEU A CA 1
ATOM 1350 C C . LEU A 1 182 ? 15.016 -7.478 8.330 1.00 95.25 182 LEU A C 1
ATOM 1352 O O . LEU A 1 182 ? 14.500 -8.594 8.367 1.00 95.25 182 LEU A O 1
ATOM 1356 N N . ASN A 1 183 ? 14.817 -6.546 9.257 1.00 97.50 183 ASN A N 1
ATOM 1357 C CA . ASN A 1 183 ? 13.901 -6.702 10.376 1.00 97.50 183 ASN A CA 1
ATOM 1358 C C . ASN A 1 183 ? 12.937 -5.523 10.418 1.00 97.50 183 ASN A C 1
ATOM 1360 O O . ASN A 1 183 ? 13.324 -4.397 10.079 1.00 97.50 183 ASN A O 1
ATOM 1364 N N . ASP A 1 184 ? 11.735 -5.790 10.905 1.00 97.12 184 ASP A N 1
ATOM 1365 C CA . ASP A 1 184 ? 10.744 -4.767 11.204 1.00 97.12 184 ASP A CA 1
ATOM 1366 C C . ASP A 1 184 ? 11.032 -4.061 12.539 1.00 97.12 184 ASP A C 1
ATOM 1368 O O . ASP A 1 184 ? 11.907 -4.486 13.309 1.00 97.12 184 ASP A O 1
ATOM 1372 N N . PRO A 1 185 ? 10.351 -2.934 12.835 1.00 95.75 185 PRO A N 1
ATOM 1373 C CA . PRO A 1 185 ? 10.549 -2.191 14.079 1.00 95.75 185 PRO A CA 1
ATOM 1374 C C . PRO A 1 185 ? 10.329 -3.000 15.367 1.00 95.75 185 PRO A C 1
ATOM 1376 O O . PRO A 1 185 ? 10.932 -2.680 16.393 1.00 95.75 185 PRO A O 1
ATOM 1379 N N . ASP A 1 186 ? 9.518 -4.056 15.326 1.00 95.06 186 ASP A N 1
ATOM 1380 C CA . ASP A 1 186 ? 9.287 -4.994 16.435 1.00 95.06 186 ASP A CA 1
ATOM 1381 C C . ASP A 1 186 ? 10.371 -6.092 16.546 1.00 95.06 186 ASP A C 1
ATOM 1383 O O . ASP A 1 186 ? 10.325 -6.943 17.438 1.00 95.06 186 ASP A O 1
ATOM 1387 N N . SER A 1 187 ? 11.417 -6.002 15.716 1.00 96.19 187 SER A N 1
ATOM 1388 C CA . SER A 1 187 ? 12.587 -6.888 15.662 1.00 96.19 187 SER A CA 1
ATOM 1389 C C . SER A 1 187 ? 12.328 -8.299 15.133 1.00 96.19 187 SER A C 1
ATOM 1391 O O . SER A 1 187 ? 13.210 -9.157 15.273 1.00 96.19 187 SER A O 1
ATOM 1393 N N . THR A 1 188 ? 11.170 -8.555 14.530 1.00 97.25 188 THR A N 1
ATOM 1394 C CA . THR A 1 188 ? 10.929 -9.787 13.775 1.00 97.25 188 THR A CA 1
ATOM 1395 C C . THR A 1 188 ? 11.489 -9.658 12.355 1.00 97.25 188 THR A C 1
ATOM 1397 O O . THR A 1 188 ? 12.074 -8.627 12.000 1.00 97.25 188 THR A O 1
ATOM 1400 N N . ARG A 1 189 ? 11.449 -10.740 11.566 1.00 97.88 189 ARG A N 1
ATOM 1401 C CA . ARG A 1 189 ? 11.959 -10.694 10.185 1.00 97.88 189 ARG A CA 1
ATOM 1402 C C . ARG A 1 189 ? 11.024 -9.786 9.400 1.00 97.88 189 ARG A C 1
ATOM 1404 O O . ARG A 1 189 ? 9.827 -9.894 9.590 1.00 97.88 189 ARG A O 1
ATOM 1411 N N . SER A 1 190 ? 11.555 -8.963 8.494 1.00 98.19 190 SER A N 1
ATOM 1412 C CA . SER A 1 190 ? 10.697 -8.024 7.769 1.00 98.19 190 SER A CA 1
ATOM 1413 C C . SER A 1 190 ? 9.516 -8.723 7.100 1.00 98.19 190 SER A C 1
ATOM 1415 O O . SER A 1 190 ? 9.708 -9.735 6.416 1.00 98.19 190 SER A O 1
ATOM 1417 N N . ASP A 1 191 ? 8.345 -8.129 7.209 1.00 98.75 191 ASP A N 1
ATOM 1418 C CA . ASP A 1 191 ? 7.172 -8.460 6.429 1.00 98.75 191 ASP A CA 1
ATOM 1419 C C . ASP A 1 191 ? 7.373 -8.045 4.968 1.00 98.75 191 ASP A C 1
ATOM 1421 O O . ASP A 1 191 ? 8.127 -7.119 4.647 1.00 98.75 191 ASP A O 1
ATOM 1425 N N . ILE A 1 192 ? 6.691 -8.725 4.049 1.00 98.88 192 ILE A N 1
ATOM 1426 C CA . ILE A 1 192 ? 6.641 -8.299 2.647 1.00 98.88 192 ILE A CA 1
ATOM 1427 C C . ILE A 1 192 ? 5.677 -7.111 2.544 1.00 98.88 192 ILE A C 1
ATOM 1429 O O . ILE A 1 192 ? 4.545 -7.189 3.012 1.00 98.88 192 ILE A O 1
ATOM 1433 N N . GLY A 1 193 ? 6.088 -6.030 1.876 1.00 98.62 193 GLY A N 1
ATOM 1434 C CA . GLY A 1 193 ? 5.224 -4.882 1.587 1.00 98.62 193 GLY A CA 1
ATOM 1435 C C . GLY A 1 193 ? 5.590 -3.595 2.325 1.00 98.62 193 GLY A C 1
ATOM 1436 O O . GLY A 1 193 ? 6.671 -3.467 2.894 1.00 98.62 193 GLY A O 1
ATOM 1437 N N . ALA A 1 194 ? 4.690 -2.610 2.249 1.00 98.19 194 ALA A N 1
ATOM 1438 C CA . ALA A 1 194 ? 4.872 -1.273 2.824 1.00 98.19 194 ALA A CA 1
ATO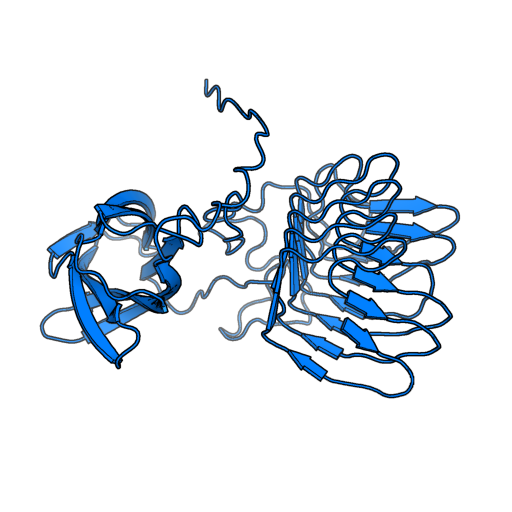M 1439 C C . ALA A 1 194 ? 4.469 -1.149 4.299 1.00 98.19 194 ALA A C 1
ATOM 1441 O O . ALA A 1 194 ? 4.830 -0.168 4.949 1.00 98.19 194 ALA A O 1
ATOM 1442 N N . PHE A 1 195 ? 3.697 -2.103 4.817 1.00 97.69 195 PHE A N 1
ATOM 1443 C CA . PHE A 1 195 ? 3.146 -2.056 6.166 1.00 97.69 195 PHE A CA 1
ATOM 1444 C C . PHE A 1 195 ? 3.450 -3.364 6.881 1.00 97.69 195 PHE A C 1
ATOM 1446 O O . PHE A 1 195 ? 2.881 -4.392 6.522 1.00 97.69 195 PHE A O 1
ATOM 1453 N N . PHE A 1 196 ? 4.307 -3.304 7.897 1.00 97.00 196 PHE A N 1
ATOM 1454 C CA . PHE A 1 196 ? 4.522 -4.442 8.779 1.00 97.00 196 PHE A CA 1
ATOM 1455 C C . PHE A 1 196 ? 3.364 -4.602 9.768 1.00 97.00 196 PHE A C 1
ATOM 1457 O O . PHE A 1 196 ? 2.662 -3.640 10.112 1.00 97.00 196 PHE A O 1
ATOM 1464 N N . PHE A 1 197 ? 3.168 -5.825 10.228 1.00 97.56 197 PHE A N 1
ATOM 1465 C CA . PHE A 1 197 ? 2.243 -6.198 11.274 1.00 97.56 197 PHE A CA 1
ATOM 1466 C C . PHE A 1 197 ? 2.984 -6.231 12.613 1.00 97.56 197 PHE A C 1
ATOM 1468 O O . PHE A 1 197 ? 3.809 -7.104 12.839 1.00 97.56 197 PHE A O 1
ATOM 1475 N N . ASP A 1 198 ? 2.666 -5.316 13.533 1.00 95.31 198 ASP A N 1
ATOM 1476 C CA . ASP A 1 198 ? 3.327 -5.274 14.844 1.00 95.31 198 ASP A CA 1
ATOM 1477 C C . ASP A 1 198 ? 3.004 -6.521 15.691 1.00 95.31 198 ASP A C 1
ATOM 1479 O O . ASP A 1 198 ? 1.882 -6.732 16.176 1.00 95.31 198 ASP A O 1
ATOM 1483 N N . GLN A 1 199 ? 4.015 -7.368 15.889 1.00 94.38 199 GLN A N 1
ATOM 1484 C CA . GLN A 1 199 ? 3.927 -8.586 16.678 1.00 94.38 199 GLN A CA 1
ATOM 1485 C C . GLN A 1 199 ? 4.260 -8.373 18.164 1.00 94.38 199 GLN A C 1
ATOM 1487 O O . GLN A 1 199 ? 4.122 -9.328 18.944 1.00 94.38 199 GLN A O 1
ATOM 1492 N N . GLY A 1 200 ? 4.594 -7.157 18.597 1.00 90.81 200 GLY A N 1
ATOM 1493 C CA . GLY A 1 200 ? 4.711 -6.770 20.003 1.00 90.81 200 GLY A CA 1
ATOM 1494 C C . GLY A 1 200 ? 3.361 -6.770 20.727 1.00 90.81 200 GLY A C 1
ATOM 1495 O O . GLY A 1 200 ? 3.258 -7.247 21.865 1.00 90.81 200 GLY A O 1
ATOM 1496 N N . ASP A 1 201 ? 2.295 -6.360 20.034 1.00 84.75 201 ASP A N 1
ATOM 1497 C CA . ASP A 1 201 ? 0.964 -6.228 20.626 1.00 84.75 201 ASP A CA 1
ATOM 1498 C C . ASP A 1 201 ? 0.096 -7.466 20.435 1.00 84.75 201 ASP A C 1
ATOM 1500 O O . ASP A 1 201 ? -0.383 -7.814 19.358 1.00 84.75 201 ASP A O 1
ATOM 1504 N N . SER A 1 202 ? -0.140 -8.180 21.531 1.00 90.12 202 SER A N 1
ATOM 1505 C CA . SER A 1 202 ? -0.979 -9.389 21.523 1.00 90.12 202 SER A CA 1
ATOM 1506 C C . SER A 1 202 ? -2.474 -9.128 21.267 1.00 90.12 202 SER A C 1
ATOM 1508 O O . SER A 1 202 ? -3.222 -10.085 21.042 1.00 90.12 202 SER A O 1
ATOM 1510 N N . ILE A 1 203 ? -2.907 -7.867 21.373 1.00 95.25 203 ILE A N 1
ATOM 1511 C CA . ILE A 1 203 ? -4.253 -7.410 21.033 1.00 95.25 203 ILE A CA 1
ATOM 1512 C C . ILE A 1 203 ? -4.112 -6.133 20.218 1.00 95.25 203 ILE A C 1
ATOM 1514 O O . ILE A 1 203 ? -3.577 -5.163 20.740 1.00 95.25 203 ILE A O 1
ATOM 1518 N N . THR A 1 204 ? -4.620 -6.151 18.992 1.00 96.81 204 THR A N 1
ATOM 1519 C CA . THR A 1 204 ? -4.436 -5.074 18.013 1.00 96.81 204 THR A CA 1
ATOM 1520 C C . THR A 1 204 ? -5.790 -4.514 17.585 1.00 96.81 204 THR A C 1
ATOM 1522 O O . THR A 1 204 ? -6.772 -5.258 17.463 1.00 96.81 204 THR A O 1
ATOM 1525 N N . LEU A 1 205 ? -5.843 -3.210 17.344 1.00 97.81 205 LEU A N 1
ATOM 1526 C CA . LEU A 1 205 ? -6.956 -2.468 16.779 1.00 97.81 205 LEU A CA 1
ATOM 1527 C C . LEU A 1 205 ? -6.507 -1.794 15.482 1.00 97.81 205 LEU A C 1
ATOM 1529 O O . LEU A 1 205 ? -5.690 -0.882 15.499 1.00 97.81 205 LEU A O 1
ATOM 1533 N N . TYR A 1 206 ? -7.166 -2.129 14.378 1.00 98.06 206 TYR A N 1
ATOM 1534 C CA . TYR A 1 206 ? -7.139 -1.296 13.179 1.00 98.06 206 TYR A CA 1
ATOM 1535 C C . TYR A 1 206 ? -8.486 -0.628 12.953 1.00 98.06 206 TYR A C 1
ATOM 1537 O O . TYR A 1 206 ? -9.546 -1.230 13.159 1.00 98.06 206 TYR A O 1
ATOM 1545 N N . ILE A 1 207 ? -8.443 0.623 12.505 1.00 97.62 207 ILE A N 1
ATOM 1546 C CA . ILE A 1 207 ? -9.606 1.365 12.048 1.00 97.62 207 ILE A CA 1
ATOM 1547 C C . ILE A 1 207 ? -9.419 1.861 10.617 1.00 97.62 207 ILE A C 1
ATOM 1549 O O . ILE A 1 207 ? -8.478 2.588 10.304 1.00 97.62 207 ILE A O 1
ATOM 1553 N N . SER A 1 208 ? -10.366 1.508 9.754 1.00 95.88 208 SER A N 1
ATOM 1554 C CA . SER A 1 208 ? -10.316 1.849 8.330 1.00 95.88 208 SER A CA 1
ATOM 1555 C C . SER A 1 208 ? -11.550 2.670 7.952 1.00 95.88 208 SER A C 1
ATOM 1557 O O . SER A 1 208 ? -12.675 2.247 8.249 1.00 95.88 208 SER A O 1
ATOM 1559 N N . PRO A 1 209 ? -11.389 3.846 7.318 1.00 94.50 209 PRO A N 1
ATOM 1560 C CA . PRO A 1 209 ? -12.522 4.586 6.784 1.00 94.50 209 PRO A CA 1
ATOM 1561 C C . PRO A 1 209 ? -13.124 3.879 5.570 1.00 94.50 209 PRO A C 1
ATOM 1563 O O . PRO A 1 209 ? -12.409 3.497 4.650 1.00 94.50 209 PRO A O 1
ATOM 1566 N N . ASP A 1 210 ? -14.451 3.807 5.518 1.00 90.50 210 ASP A N 1
ATOM 1567 C CA . ASP A 1 210 ? -15.197 3.524 4.288 1.00 90.50 210 ASP A CA 1
ATOM 1568 C C . ASP A 1 210 ? -15.449 4.845 3.553 1.00 90.50 210 ASP A C 1
ATOM 1570 O O . ASP A 1 210 ? -16.534 5.431 3.600 1.00 90.50 210 ASP A O 1
ATOM 1574 N N . GLY A 1 211 ? -14.372 5.374 2.975 1.00 84.19 211 GLY A N 1
ATOM 1575 C CA . GLY A 1 211 ? -14.369 6.620 2.221 1.00 84.19 211 GLY A CA 1
ATOM 1576 C C . GLY A 1 211 ? -13.674 7.798 2.923 1.00 84.19 211 GLY A C 1
ATOM 1577 O O . GLY A 1 211 ? -13.786 7.987 4.137 1.00 84.19 211 GLY A O 1
ATOM 1578 N N . PRO A 1 212 ? -12.967 8.655 2.164 1.00 75.56 212 PRO A N 1
ATOM 1579 C CA . PRO A 1 212 ? -12.180 9.763 2.715 1.00 75.56 212 PRO A CA 1
ATOM 1580 C C . PRO A 1 212 ? -13.019 11.005 3.060 1.00 75.56 212 PRO A C 1
ATOM 1582 O O . PRO A 1 212 ? -12.558 11.902 3.777 1.00 75.56 212 PRO A O 1
ATOM 1585 N N . ASP A 1 213 ? -14.240 11.087 2.530 1.00 82.94 213 ASP A N 1
ATOM 1586 C CA . ASP A 1 213 ? -15.070 12.284 2.526 1.00 82.94 213 ASP A CA 1
ATOM 1587 C C . ASP A 1 213 ? -16.503 11.989 2.962 1.00 82.94 213 ASP A C 1
ATOM 1589 O O . ASP A 1 213 ? -17.107 10.991 2.581 1.00 82.94 213 ASP A O 1
ATOM 1593 N N . VAL A 1 214 ? -17.077 12.919 3.718 1.00 85.38 214 VAL A N 1
ATOM 1594 C CA . VAL A 1 214 ? -18.445 12.827 4.228 1.00 85.38 214 VAL A CA 1
ATOM 1595 C C . VAL A 1 214 ? -19.147 14.182 4.129 1.00 85.38 214 VAL A C 1
ATOM 1597 O O . VAL A 1 214 ? -18.547 15.245 4.306 1.00 85.38 214 VAL A O 1
ATOM 1600 N N . ALA A 1 215 ? -20.444 14.158 3.828 1.00 81.50 215 ALA A N 1
ATOM 1601 C CA . ALA A 1 215 ? -21.295 15.343 3.853 1.00 81.50 215 ALA A CA 1
ATOM 1602 C C . ALA A 1 215 ? -21.855 15.605 5.270 1.00 81.50 215 ALA A C 1
ATOM 1604 O O . ALA A 1 215 ? -22.108 14.652 6.014 1.00 81.50 215 ALA A O 1
ATOM 1605 N N . PRO A 1 216 ? -22.126 16.868 5.650 1.00 80.25 216 PRO A N 1
ATOM 1606 C CA . PRO A 1 216 ? -22.966 17.185 6.801 1.00 80.25 216 PRO A CA 1
ATOM 1607 C C . PRO A 1 216 ? -24.311 16.458 6.702 1.00 80.25 216 PRO A C 1
ATOM 1609 O O . PRO A 1 216 ? -24.858 16.328 5.607 1.00 80.25 216 PRO A O 1
ATOM 1612 N N . ALA A 1 217 ? -24.833 15.968 7.831 1.00 85.69 217 ALA A N 1
ATOM 1613 C CA . ALA A 1 217 ? -26.001 15.073 7.882 1.00 85.69 217 ALA A CA 1
ATOM 1614 C C . ALA A 1 217 ? -25.817 13.710 7.172 1.00 85.69 217 ALA A C 1
ATOM 1616 O O . ALA A 1 217 ? -26.767 12.931 7.079 1.00 85.69 217 ALA A O 1
ATOM 1617 N N . GLY A 1 218 ? -24.611 13.410 6.682 1.00 87.94 218 GLY A N 1
ATOM 1618 C CA . GLY A 1 218 ? -24.237 12.124 6.108 1.00 87.94 218 GLY A CA 1
ATOM 1619 C C . GLY A 1 218 ? -23.835 11.102 7.169 1.00 87.94 218 GLY A C 1
ATOM 1620 O O . GLY A 1 218 ? -24.178 11.210 8.351 1.00 87.94 218 GLY A O 1
ATOM 1621 N N . LYS A 1 219 ? -23.087 10.086 6.738 1.00 90.88 219 LYS A N 1
ATOM 1622 C CA . LYS A 1 219 ? -22.574 9.029 7.607 1.00 90.88 219 LYS A CA 1
ATOM 1623 C C . LYS A 1 219 ? -21.093 8.793 7.341 1.00 90.88 219 LYS A C 1
ATOM 1625 O O . LYS A 1 219 ? -20.665 8.883 6.197 1.00 90.88 219 LYS A O 1
ATOM 1630 N N . VAL A 1 220 ? -20.346 8.470 8.391 1.00 91.31 220 VAL A N 1
ATOM 1631 C CA . VAL A 1 220 ? -18.989 7.920 8.293 1.00 91.31 220 VAL A CA 1
ATOM 1632 C C . VAL A 1 220 ? -19.086 6.422 8.537 1.00 91.31 220 VAL A C 1
ATOM 1634 O O . VAL A 1 220 ? -19.521 6.008 9.614 1.00 91.31 220 VAL A O 1
ATOM 1637 N N . GLY A 1 221 ? -18.723 5.622 7.538 1.00 93.56 221 GLY A N 1
ATOM 1638 C CA . GLY A 1 221 ? -18.493 4.192 7.715 1.00 93.56 221 GLY A CA 1
ATOM 1639 C C . GLY A 1 221 ? -17.086 3.953 8.260 1.00 93.56 221 GLY A C 1
ATOM 1640 O O . GLY A 1 221 ? -16.132 4.592 7.822 1.00 93.56 221 GLY A O 1
ATOM 1641 N N . VAL A 1 222 ? -16.969 3.073 9.249 1.00 96.12 222 VAL A N 1
ATOM 1642 C CA . VAL A 1 222 ? -15.692 2.661 9.837 1.00 96.12 222 VAL A CA 1
ATOM 1643 C C . VAL A 1 222 ? -15.704 1.152 9.995 1.00 96.12 222 VAL A C 1
ATOM 1645 O O . VAL A 1 222 ? -16.651 0.597 10.563 1.00 96.12 222 VAL A O 1
ATOM 1648 N N . ILE A 1 223 ? -14.652 0.502 9.516 1.00 97.00 223 ILE A N 1
ATOM 1649 C CA . ILE A 1 223 ? -14.355 -0.886 9.850 1.00 97.00 223 ILE A CA 1
ATOM 1650 C C . ILE A 1 223 ? -13.443 -0.873 11.069 1.00 97.00 223 ILE A C 1
ATOM 1652 O O . ILE A 1 223 ? -12.392 -0.240 11.050 1.00 97.00 223 ILE A O 1
ATOM 1656 N N . TYR A 1 224 ? -13.873 -1.549 12.130 1.00 97.62 224 TYR A N 1
ATOM 1657 C CA . TYR A 1 224 ? -13.037 -1.854 13.283 1.00 97.62 224 TYR A CA 1
ATOM 1658 C C . TYR A 1 224 ? -12.563 -3.293 13.168 1.00 97.62 224 TYR A C 1
ATOM 1660 O O . TYR A 1 224 ? -13.388 -4.210 13.187 1.00 97.62 224 TYR A O 1
ATOM 1668 N N . THR A 1 225 ? -11.257 -3.478 13.074 1.00 98.19 225 THR A N 1
ATOM 1669 C CA . THR A 1 225 ? -10.611 -4.785 13.099 1.00 98.19 225 THR A CA 1
ATOM 1670 C C . THR A 1 225 ? -9.989 -4.970 14.470 1.00 98.19 225 THR A C 1
ATOM 1672 O O . THR A 1 225 ? -9.101 -4.213 14.850 1.00 98.19 225 THR A O 1
ATOM 1675 N N . PHE A 1 226 ? -10.457 -5.963 15.216 1.00 98.12 226 PHE A N 1
ATOM 1676 C CA . PHE A 1 226 ? -9.854 -6.366 16.479 1.00 98.12 226 PHE A CA 1
ATOM 1677 C C . PHE A 1 226 ? -9.168 -7.710 16.303 1.00 98.12 226 PHE A C 1
ATOM 1679 O O . PHE A 1 226 ? -9.787 -8.649 15.804 1.00 98.12 226 PHE A O 1
ATOM 1686 N N . ILE A 1 227 ? -7.929 -7.821 16.757 1.00 98.12 227 ILE A N 1
ATOM 1687 C CA . ILE A 1 227 ? -7.132 -9.041 16.641 1.00 98.12 227 ILE A CA 1
ATOM 1688 C C . ILE A 1 227 ? -6.715 -9.455 18.043 1.00 98.12 227 ILE A C 1
ATOM 1690 O O . ILE A 1 227 ? -6.151 -8.650 18.774 1.00 98.12 227 ILE A O 1
ATOM 1694 N N . ASN A 1 228 ? -6.978 -10.701 18.432 1.00 97.50 228 ASN A N 1
ATOM 1695 C CA . ASN A 1 228 ? -6.446 -11.290 19.657 1.00 97.50 228 ASN A CA 1
ATOM 1696 C C . ASN A 1 228 ? -5.573 -12.489 19.310 1.00 97.50 228 ASN A C 1
ATOM 1698 O O . ASN A 1 228 ? -6.079 -13.570 19.013 1.00 97.50 228 ASN A O 1
ATOM 1702 N N . ARG A 1 229 ? -4.257 -12.311 19.424 1.00 96.12 229 ARG A N 1
ATOM 1703 C CA . ARG A 1 229 ? -3.270 -13.366 19.150 1.00 96.12 229 ARG A CA 1
ATOM 1704 C C . ARG A 1 229 ? -3.005 -14.254 20.366 1.00 96.12 229 ARG A C 1
ATOM 1706 O O . ARG A 1 229 ? -2.227 -15.204 20.299 1.00 96.12 229 ARG A O 1
ATOM 1713 N N . ARG A 1 230 ? -3.633 -13.965 21.513 1.00 95.62 230 ARG A N 1
ATOM 1714 C CA . ARG A 1 230 ? -3.495 -14.787 22.722 1.00 95.62 230 ARG A CA 1
ATOM 1715 C C . ARG A 1 230 ? -4.324 -16.065 22.595 1.00 95.62 230 ARG A C 1
ATOM 1717 O O . ARG A 1 230 ? -5.423 -16.017 22.054 1.00 95.62 230 ARG A O 1
ATOM 1724 N N . PRO A 1 231 ? -3.891 -17.182 23.207 1.00 96.88 231 PRO A N 1
ATOM 1725 C CA . PRO A 1 231 ? -4.700 -18.404 23.268 1.00 96.88 231 PRO A CA 1
ATOM 1726 C C . PRO A 1 231 ? -6.045 -18.236 23.992 1.00 96.88 231 PRO A C 1
ATOM 1728 O O . PRO A 1 231 ? -6.982 -18.987 23.744 1.00 96.88 231 PRO A O 1
ATOM 1731 N N . ALA A 1 232 ? -6.142 -17.280 24.919 1.00 97.19 232 ALA A N 1
ATOM 1732 C CA . ALA A 1 232 ? -7.327 -17.063 25.740 1.00 97.19 232 ALA A CA 1
ATOM 1733 C C . ALA A 1 232 ? -8.122 -15.834 25.287 1.00 97.19 232 ALA A C 1
ATOM 1735 O O . ALA A 1 232 ? -7.557 -14.848 24.807 1.00 97.19 232 ALA A O 1
ATOM 1736 N N . ALA A 1 233 ? -9.435 -15.882 25.521 1.00 97.25 233 ALA A N 1
ATOM 1737 C CA . ALA A 1 233 ? -10.307 -14.731 25.345 1.00 97.25 233 ALA A CA 1
ATOM 1738 C C . ALA A 1 233 ? -9.894 -13.567 26.258 1.00 97.25 233 ALA A C 1
ATOM 1740 O O . ALA A 1 233 ? -9.347 -13.772 27.350 1.00 97.25 233 ALA A O 1
ATOM 1741 N N . ARG A 1 234 ? -10.185 -12.340 25.824 1.00 95.31 234 ARG A N 1
ATOM 1742 C CA . ARG A 1 234 ? -9.896 -11.130 26.591 1.00 95.31 234 ARG A CA 1
ATOM 1743 C C . ARG A 1 234 ? -11.048 -10.140 26.537 1.00 95.31 234 ARG A C 1
ATOM 1745 O O . ARG A 1 234 ? -11.696 -9.976 25.509 1.00 95.31 234 ARG A O 1
ATOM 1752 N N . GLU A 1 235 ? -11.239 -9.456 27.660 1.00 95.81 235 GLU A N 1
ATOM 1753 C CA . GLU A 1 235 ? -12.104 -8.287 27.760 1.00 95.81 235 GLU A CA 1
ATOM 1754 C C . GLU A 1 235 ? -11.275 -7.012 27.872 1.00 95.81 235 GLU A C 1
ATOM 1756 O O . GLU A 1 235 ? -10.284 -6.965 28.606 1.00 95.81 235 GLU A O 1
ATOM 1761 N N . PHE A 1 236 ? -11.689 -5.984 27.142 1.00 96.00 236 PHE A N 1
ATOM 1762 C CA . PHE A 1 236 ? -11.077 -4.659 27.146 1.00 96.00 236 PHE A CA 1
ATOM 1763 C C . PHE A 1 236 ? -12.142 -3.599 26.863 1.00 96.00 236 PHE A C 1
ATOM 1765 O O . PHE A 1 236 ? -13.197 -3.887 26.286 1.00 96.00 236 PHE A O 1
ATOM 1772 N N . TRP A 1 237 ? -11.888 -2.365 27.292 1.00 96.56 237 TRP A N 1
ATOM 1773 C CA . TRP A 1 237 ? -12.708 -1.241 26.867 1.00 96.56 237 TRP A CA 1
ATOM 1774 C C . TRP A 1 237 ? -12.318 -0.840 25.442 1.00 96.56 237 TRP A C 1
ATOM 1776 O O . TRP A 1 237 ? -11.163 -0.959 25.051 1.00 96.56 237 TRP A O 1
ATOM 1786 N N . PHE A 1 238 ? -13.287 -0.349 24.676 1.00 97.25 238 PHE A N 1
ATOM 1787 C CA . PHE A 1 238 ? -13.101 0.278 23.371 1.00 97.25 238 PHE A CA 1
ATOM 1788 C C . PHE A 1 238 ? -13.789 1.641 23.361 1.00 97.25 238 PHE A C 1
ATOM 1790 O O . PHE A 1 238 ? -14.951 1.757 23.772 1.00 97.25 238 PHE A O 1
ATOM 1797 N N . ALA A 1 239 ? -13.113 2.664 22.847 1.00 97.06 239 ALA A N 1
ATOM 1798 C CA . ALA A 1 239 ? -13.698 3.982 22.637 1.00 97.06 239 ALA A CA 1
ATOM 1799 C C . ALA A 1 239 ? -13.167 4.634 21.359 1.00 97.06 239 ALA A C 1
ATOM 1801 O O . ALA A 1 239 ? -12.050 4.376 20.929 1.00 97.06 239 ALA A O 1
ATOM 1802 N N . SER A 1 240 ? -13.964 5.525 20.774 1.00 97.19 240 SER A N 1
ATOM 1803 C CA . SER A 1 240 ? -13.557 6.345 19.636 1.00 97.19 240 SER A CA 1
ATOM 1804 C C . SER A 1 240 ? -14.051 7.778 19.752 1.00 97.19 240 SER A C 1
ATOM 1806 O O . SER A 1 240 ? -15.072 8.079 20.382 1.00 97.19 240 SER A O 1
ATOM 1808 N N . GLN A 1 241 ? -13.308 8.676 19.122 1.00 96.81 241 GLN A N 1
ATOM 1809 C CA . GLN A 1 241 ? -13.567 10.103 19.107 1.00 96.81 241 GLN A CA 1
ATOM 1810 C C . GLN A 1 241 ? -13.123 10.725 17.784 1.00 96.81 241 GLN A C 1
ATOM 1812 O O . GLN A 1 241 ? -12.258 10.198 17.090 1.00 96.81 241 GLN A O 1
ATOM 1817 N N . ALA A 1 242 ? -13.687 11.880 17.458 1.00 95.81 242 ALA A N 1
ATOM 1818 C CA . ALA A 1 242 ? -13.265 12.691 16.330 1.00 95.81 242 ALA A CA 1
ATOM 1819 C C . ALA A 1 242 ? -12.785 14.053 16.834 1.00 95.81 242 ALA A C 1
ATOM 1821 O O . ALA A 1 242 ? -13.549 14.795 17.454 1.00 95.81 242 ALA A O 1
ATOM 1822 N N . ALA A 1 243 ? -11.529 14.392 16.554 1.00 96.44 243 ALA A N 1
ATOM 1823 C CA . ALA A 1 243 ? -11.022 15.743 16.731 1.00 96.44 243 ALA A CA 1
ATOM 1824 C C . ALA A 1 243 ? -11.524 16.621 15.578 1.00 96.44 243 ALA A C 1
ATOM 1826 O O . ALA A 1 243 ? -11.262 16.346 14.404 1.00 96.44 243 ALA A O 1
ATOM 1827 N N . LEU A 1 244 ? -12.271 17.660 15.936 1.00 94.44 244 LEU A N 1
ATOM 1828 C CA . LEU A 1 244 ? -12.808 18.690 15.056 1.00 94.44 244 LEU A CA 1
ATOM 1829 C C . LEU A 1 244 ? -11.672 19.554 14.475 1.00 94.44 244 LEU A C 1
ATOM 1831 O O . LEU A 1 244 ? -10.606 19.655 15.086 1.00 94.44 244 LEU A O 1
ATOM 1835 N N . PRO A 1 245 ? -11.916 20.295 13.377 1.00 93.06 245 PRO A N 1
ATOM 1836 C CA . PRO A 1 245 ? -10.931 21.215 12.801 1.00 93.06 245 PRO A CA 1
ATOM 1837 C C . PRO A 1 245 ? -10.393 22.270 13.784 1.00 93.06 245 PRO A C 1
ATOM 1839 O O . PRO A 1 245 ? -9.257 22.712 13.656 1.00 93.06 245 PRO A O 1
ATOM 1842 N N . ALA A 1 246 ? -11.198 22.663 14.777 1.00 90.12 246 ALA A N 1
ATOM 1843 C CA . ALA A 1 246 ? -10.820 23.616 15.825 1.00 90.12 246 ALA A CA 1
ATOM 1844 C C . ALA A 1 246 ? -10.097 22.968 17.030 1.00 90.12 246 ALA A C 1
ATOM 1846 O O . ALA A 1 246 ? -9.854 23.638 18.029 1.00 90.12 246 ALA A O 1
ATOM 1847 N N . GLY A 1 247 ? -9.789 21.667 16.971 1.00 84.62 247 GLY A N 1
ATOM 1848 C CA . GLY A 1 247 ? -9.036 20.927 17.992 1.00 84.62 247 GLY A CA 1
ATOM 1849 C C . GLY A 1 247 ? -9.874 20.296 19.111 1.00 84.62 247 GLY A C 1
ATOM 1850 O O . GLY A 1 247 ? -9.391 19.396 19.794 1.00 84.62 247 GLY A O 1
ATOM 1851 N N . GLN A 1 248 ? -11.135 20.699 19.293 1.00 93.19 248 GLN A N 1
ATOM 1852 C CA . GLN A 1 248 ? -12.042 20.030 20.234 1.00 93.19 248 GLN A CA 1
ATOM 1853 C C . GLN A 1 248 ? -12.320 18.589 19.782 1.00 93.19 248 GLN A C 1
ATOM 1855 O O . GLN A 1 248 ? -12.530 18.348 18.600 1.00 93.19 248 GLN A O 1
ATOM 1860 N N . SER A 1 249 ? -12.381 17.635 20.712 1.00 94.19 249 SER A N 1
ATOM 1861 C CA . SER A 1 249 ? -12.779 16.256 20.401 1.00 94.19 249 SER A CA 1
ATOM 1862 C C . SER A 1 249 ? -14.228 15.984 20.788 1.00 94.19 249 SER A C 1
ATOM 1864 O O . SER A 1 249 ? -14.702 16.439 21.830 1.00 94.19 249 SER A O 1
ATOM 1866 N N . VAL A 1 250 ? -14.927 15.226 19.946 1.00 94.12 250 VAL A N 1
ATOM 1867 C CA . VAL A 1 250 ? -16.260 14.686 20.228 1.00 94.12 250 VAL A CA 1
ATOM 1868 C C . VAL A 1 250 ? -16.182 13.173 20.317 1.00 94.12 250 VAL A C 1
ATOM 1870 O O . VAL A 1 250 ? -15.578 12.520 19.471 1.00 94.12 250 VAL A O 1
ATOM 1873 N N . ARG A 1 251 ? -16.800 12.608 21.351 1.00 95.50 251 ARG A N 1
ATOM 1874 C CA . ARG A 1 251 ? -16.938 11.160 21.500 1.00 95.50 251 ARG A CA 1
ATOM 1875 C C . ARG A 1 251 ? -17.850 10.632 20.395 1.00 95.50 251 ARG A C 1
ATOM 1877 O O . ARG A 1 251 ? -18.943 11.162 20.207 1.00 95.50 251 ARG A O 1
ATOM 1884 N N . VAL A 1 252 ? -17.399 9.599 19.692 1.00 95.56 252 VAL A N 1
ATOM 1885 C CA . VAL A 1 252 ? -18.167 8.941 18.627 1.00 95.56 252 VAL A CA 1
ATOM 1886 C C . VAL A 1 252 ? -18.803 7.656 19.152 1.00 95.56 252 VAL A C 1
ATOM 1888 O O . VAL A 1 252 ? -20.006 7.466 19.005 1.00 95.56 252 VAL A O 1
ATOM 1891 N N . LEU A 1 253 ? -18.024 6.803 19.822 1.00 95.38 253 LEU A N 1
ATOM 1892 C CA . LEU A 1 253 ? -18.506 5.554 20.416 1.00 95.38 253 LEU A CA 1
ATOM 1893 C C . LEU A 1 253 ? -17.734 5.231 21.705 1.00 95.38 253 LEU A C 1
ATOM 1895 O O . LEU A 1 253 ? -16.569 5.591 21.849 1.00 95.38 253 LEU A O 1
ATOM 1899 N N . GLY A 1 254 ? -18.375 4.526 22.637 1.00 93.00 254 GLY A N 1
ATOM 1900 C CA . GLY A 1 254 ? -17.737 4.002 23.848 1.00 93.00 254 GLY A CA 1
ATOM 1901 C C . GLY A 1 254 ? -17.572 4.999 25.008 1.00 93.00 254 GLY A C 1
ATOM 1902 O O . GLY A 1 254 ? -18.023 6.136 24.888 1.00 93.00 254 GLY A O 1
ATOM 1903 N N . PRO A 1 255 ? -16.936 4.604 26.133 1.00 93.06 255 PRO A N 1
ATOM 1904 C CA . PRO A 1 255 ? -16.330 3.292 26.311 1.00 93.06 255 PRO A CA 1
ATOM 1905 C C . PRO A 1 255 ? -17.405 2.203 26.341 1.00 93.06 255 PRO A C 1
ATOM 1907 O O . PRO A 1 255 ? -18.432 2.343 27.003 1.00 93.06 255 PRO A O 1
ATOM 1910 N N . ILE A 1 256 ? -17.188 1.144 25.574 1.00 94.56 256 ILE A N 1
ATOM 1911 C CA . ILE A 1 256 ? -17.956 -0.099 25.653 1.00 94.56 256 ILE A CA 1
ATOM 1912 C C . ILE A 1 256 ? -16.992 -1.236 25.956 1.00 94.56 256 ILE A C 1
ATOM 1914 O O . ILE A 1 256 ? -15.820 -1.158 25.599 1.00 94.56 256 ILE A O 1
ATOM 1918 N N . TRP A 1 257 ? -17.486 -2.285 26.600 1.00 94.94 257 TRP A N 1
ATOM 1919 C CA . TRP A 1 257 ? -16.705 -3.493 26.831 1.00 94.94 257 TRP A CA 1
ATOM 1920 C C . TRP A 1 257 ? -16.810 -4.421 25.626 1.00 94.94 257 TRP A C 1
ATOM 1922 O O . TRP A 1 257 ? -17.911 -4.708 25.151 1.00 94.94 257 TRP A O 1
ATOM 1932 N N . VAL A 1 258 ? -15.659 -4.869 25.138 1.00 95.31 258 VAL A N 1
ATOM 1933 C CA . VAL A 1 258 ? -15.531 -5.844 24.058 1.00 95.31 258 VAL A CA 1
ATOM 1934 C C . VAL A 1 258 ? -14.999 -7.134 24.659 1.00 95.31 258 VAL A C 1
ATOM 1936 O O . VAL A 1 258 ? -14.000 -7.114 25.372 1.00 95.31 258 VAL A O 1
ATOM 1939 N N . HIS A 1 259 ? -15.671 -8.245 24.365 1.00 96.56 259 HIS A N 1
ATOM 1940 C CA . HIS A 1 259 ? -15.189 -9.591 24.650 1.00 96.56 259 HIS A CA 1
ATOM 1941 C C . HIS A 1 259 ? -14.718 -10.216 23.338 1.00 96.56 259 HIS A C 1
ATOM 1943 O O . HIS A 1 259 ? -15.529 -10.418 22.431 1.00 96.56 259 HIS A O 1
ATOM 1949 N N . LEU A 1 260 ? -13.424 -10.509 23.231 1.00 97.31 260 LEU A N 1
ATOM 1950 C CA . LEU A 1 260 ? -12.817 -11.063 22.026 1.00 97.31 260 LEU A CA 1
ATOM 1951 C C . LEU A 1 260 ? -12.259 -12.464 22.323 1.00 97.31 260 LEU A C 1
ATOM 1953 O O . LEU A 1 260 ? -11.435 -12.588 23.237 1.00 97.31 260 LEU A O 1
ATOM 1957 N N . PRO A 1 261 ? -12.680 -13.519 21.597 1.00 98.31 261 PRO A N 1
ATOM 1958 C CA . PRO A 1 261 ? -12.112 -14.859 21.744 1.00 98.31 261 PRO A CA 1
ATOM 1959 C C . PRO A 1 261 ? -10.590 -14.879 21.556 1.00 98.31 261 PRO A C 1
ATOM 1961 O O . PRO A 1 261 ? -10.015 -13.955 20.986 1.00 98.31 261 PRO A O 1
ATOM 1964 N N . GLY A 1 262 ? -9.932 -15.917 22.074 1.00 97.38 262 GLY A N 1
ATOM 1965 C CA . GLY A 1 262 ? -8.511 -16.152 21.813 1.00 97.38 262 GLY A CA 1
ATOM 1966 C C . GLY A 1 262 ? -8.290 -16.596 20.373 1.00 97.38 262 GLY A C 1
ATOM 1967 O O . GLY A 1 262 ? -9.162 -17.260 19.818 1.00 97.38 262 GLY A O 1
ATOM 1968 N N . GLN A 1 263 ? -7.138 -16.247 19.803 1.00 96.94 263 GLN A N 1
ATOM 1969 C CA . GLN A 1 263 ? -6.757 -16.584 18.430 1.00 96.94 263 GLN A CA 1
ATOM 1970 C C . GLN A 1 263 ? -7.864 -16.229 17.434 1.00 96.94 263 GLN A C 1
ATOM 1972 O O . GLN A 1 263 ? -8.358 -17.074 16.692 1.00 96.94 263 GLN A O 1
ATOM 1977 N N . TYR A 1 264 ? -8.294 -14.969 17.463 1.00 96.94 264 TYR A N 1
ATOM 1978 C CA . TYR A 1 264 ? -9.444 -14.529 16.687 1.00 96.94 264 TYR A CA 1
ATOM 1979 C C . TYR A 1 264 ? -9.274 -13.111 16.152 1.00 96.94 264 TYR A C 1
ATOM 1981 O O . TYR A 1 264 ? -8.881 -12.201 16.887 1.00 96.94 264 TYR A O 1
ATOM 1989 N N . THR A 1 265 ? -9.656 -12.933 14.889 1.00 97.62 265 THR A N 1
ATOM 1990 C CA . THR A 1 265 ? -9.779 -11.636 14.222 1.00 97.62 265 THR A CA 1
ATOM 1991 C C . THR A 1 265 ? -11.257 -11.331 13.993 1.00 97.62 265 THR A C 1
ATOM 1993 O O . THR A 1 265 ? -11.993 -12.133 13.422 1.00 97.62 265 THR A O 1
ATOM 1996 N N . ALA A 1 266 ? -11.710 -10.161 14.440 1.00 97.75 266 ALA A N 1
ATOM 1997 C CA . ALA A 1 266 ? -13.069 -9.670 14.250 1.00 97.75 266 ALA A CA 1
ATOM 1998 C C . ALA A 1 266 ? -13.052 -8.386 13.421 1.00 97.75 266 ALA A C 1
ATOM 2000 O O . ALA A 1 266 ? -12.514 -7.381 13.877 1.00 97.75 266 ALA A O 1
ATOM 2001 N N . GLN A 1 267 ? -13.708 -8.383 12.261 1.00 96.94 267 G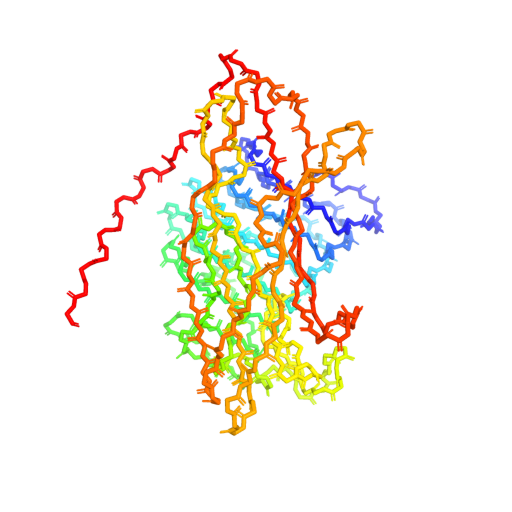LN A N 1
ATOM 2002 C CA . GLN A 1 267 ? -13.948 -7.167 11.482 1.00 96.94 267 GLN A CA 1
ATOM 2003 C C . GLN A 1 267 ? -15.409 -6.739 11.602 1.00 96.94 267 GLN A C 1
ATOM 2005 O O . GLN A 1 267 ? -16.333 -7.513 11.348 1.00 96.94 267 GLN A O 1
ATOM 2010 N N . ILE A 1 268 ? -15.631 -5.498 12.030 1.00 95.94 268 ILE A N 1
ATOM 2011 C CA . ILE A 1 268 ? -16.960 -4.975 12.334 1.00 95.94 268 ILE A CA 1
ATOM 2012 C C . ILE A 1 268 ? -17.153 -3.637 11.633 1.00 95.94 268 ILE A C 1
ATOM 2014 O O . ILE A 1 268 ? -16.561 -2.630 12.018 1.00 95.94 268 ILE A O 1
ATOM 2018 N N . PHE A 1 269 ? -18.073 -3.595 10.672 1.00 95.75 269 PHE A N 1
ATOM 2019 C CA . PHE A 1 269 ? -18.526 -2.337 10.090 1.00 95.75 269 PHE A CA 1
ATOM 2020 C C . PHE A 1 269 ? -19.496 -1.604 11.029 1.00 95.75 269 PHE A C 1
ATOM 2022 O O . PHE A 1 269 ? -20.443 -2.180 11.592 1.00 95.75 269 PHE A O 1
ATOM 2029 N N . ARG A 1 270 ? -19.285 -0.297 11.183 1.00 95.50 270 ARG A N 1
ATOM 2030 C CA . ARG A 1 270 ? -20.192 0.619 11.877 1.00 95.50 270 ARG A CA 1
ATOM 2031 C C . ARG A 1 270 ? -20.355 1.895 11.080 1.00 95.50 270 ARG A C 1
ATOM 2033 O O . ARG A 1 270 ? -19.415 2.413 10.495 1.00 95.50 270 ARG A O 1
ATOM 2040 N N . SER A 1 271 ? -21.567 2.427 11.126 1.00 94.88 271 SER A N 1
ATOM 2041 C CA . SER A 1 271 ? -21.909 3.683 10.482 1.00 94.88 271 SER A CA 1
ATOM 2042 C C . SER A 1 271 ? -22.298 4.708 11.539 1.00 94.88 271 SER A C 1
ATOM 2044 O O . SER A 1 271 ? -23.193 4.455 12.348 1.00 94.88 271 SER A O 1
ATOM 2046 N N . HIS A 1 272 ? -21.633 5.860 11.523 1.00 93.81 272 HIS A N 1
ATOM 2047 C CA . HIS A 1 272 ? -21.827 6.946 12.482 1.00 93.81 272 HIS A CA 1
ATOM 2048 C C . HIS A 1 272 ? -22.449 8.151 11.793 1.00 93.81 272 HIS A C 1
ATOM 2050 O O . HIS A 1 272 ? -21.952 8.602 10.762 1.00 93.81 272 HIS A O 1
ATOM 2056 N N . ALA A 1 273 ? -23.530 8.688 12.353 1.00 92.50 273 ALA A N 1
ATOM 2057 C CA . ALA A 1 273 ? -24.171 9.878 11.805 1.00 92.50 273 ALA A CA 1
ATOM 2058 C C . ALA A 1 273 ? -23.297 11.120 12.027 1.00 92.50 273 ALA A C 1
ATOM 2060 O O . ALA A 1 273 ? -22.852 11.381 13.145 1.00 92.50 273 ALA A O 1
ATOM 2061 N N . VAL A 1 274 ? -23.099 11.916 10.974 1.00 91.44 274 VAL A N 1
ATOM 2062 C CA . VAL A 1 274 ? -22.449 13.228 11.076 1.00 91.44 274 VAL A CA 1
ATOM 2063 C C . VAL A 1 274 ? -23.518 14.284 11.342 1.00 91.44 274 VAL A C 1
ATOM 2065 O O . VAL A 1 274 ? -24.434 14.423 10.530 1.00 91.44 274 VAL A O 1
ATOM 2068 N N . PRO A 1 275 ? -23.439 15.051 12.446 1.00 90.94 275 PRO A N 1
ATOM 2069 C CA . PRO A 1 275 ? -24.427 16.083 12.736 1.00 90.94 275 PRO A CA 1
ATOM 2070 C C . PRO A 1 275 ? -24.543 17.103 11.590 1.00 90.94 275 PRO A C 1
ATOM 2072 O O . PRO A 1 275 ? -23.523 17.477 11.009 1.00 90.94 275 PRO A O 1
ATOM 2075 N N . PRO A 1 276 ? -25.742 17.637 11.293 1.00 89.88 276 PRO A N 1
ATOM 2076 C CA . PRO A 1 276 ? -25.895 18.717 10.312 1.00 89.88 276 PRO A CA 1
ATOM 2077 C C . PRO A 1 276 ? -25.059 19.963 10.644 1.00 89.88 276 PRO A C 1
ATOM 2079 O O . PRO A 1 276 ? -24.683 20.715 9.753 1.00 89.88 276 PRO A O 1
ATOM 2082 N N . SER A 1 277 ? -24.754 20.171 11.928 1.00 90.56 277 SER A N 1
ATOM 2083 C CA . SER A 1 277 ? -23.934 21.272 12.437 1.00 90.56 277 SER A CA 1
ATOM 2084 C C . SER A 1 277 ? -22.429 20.984 12.443 1.00 90.56 277 SER A C 1
ATOM 2086 O O . SER A 1 277 ? -21.676 21.777 13.006 1.00 90.56 277 SER A O 1
ATOM 2088 N N . ALA A 1 278 ? -21.979 19.843 11.908 1.00 90.94 278 ALA A N 1
ATOM 2089 C CA . ALA A 1 278 ? -20.566 19.482 11.901 1.00 90.94 278 ALA A CA 1
ATOM 2090 C C . ALA A 1 278 ? -19.748 20.528 11.115 1.00 90.94 278 ALA A C 1
ATOM 2092 O O . ALA A 1 278 ? -20.034 20.758 9.937 1.00 90.94 278 ALA A O 1
ATOM 2093 N N . PRO A 1 279 ? -18.726 21.159 11.728 1.00 92.38 279 PRO A N 1
ATOM 2094 C CA . PRO A 1 279 ? -17.846 22.084 11.023 1.00 92.38 279 PRO A CA 1
ATOM 2095 C C . PRO A 1 279 ? -17.242 21.456 9.766 1.00 92.38 279 PRO A C 1
ATOM 2097 O O . PRO A 1 279 ? -16.808 20.307 9.787 1.00 92.38 279 PRO A O 1
ATOM 2100 N N . HIS A 1 280 ? -17.154 22.203 8.672 1.00 91.56 280 HIS A N 1
ATOM 2101 C CA . HIS A 1 280 ? -16.439 21.719 7.493 1.00 91.56 280 HIS A CA 1
ATOM 2102 C C . HIS A 1 280 ? -14.930 21.733 7.749 1.00 91.56 280 HIS A C 1
ATOM 2104 O O . HIS A 1 280 ? -14.413 22.626 8.421 1.00 91.56 280 HIS A O 1
ATOM 2110 N N . GLY A 1 281 ? -14.209 20.773 7.178 1.00 91.12 281 GLY A N 1
ATOM 2111 C CA . GLY A 1 281 ? -12.756 20.702 7.307 1.00 91.12 281 GLY A CA 1
ATOM 2112 C C . GLY A 1 281 ? -12.244 19.292 7.547 1.00 91.12 281 GLY A C 1
ATOM 2113 O O . GLY A 1 281 ? -12.966 18.313 7.366 1.00 91.12 281 GLY A O 1
ATOM 2114 N N . ARG A 1 282 ? -10.964 19.207 7.914 1.00 92.31 282 ARG A N 1
ATOM 2115 C CA . ARG A 1 282 ? -10.290 17.945 8.223 1.00 92.31 282 ARG A CA 1
ATOM 2116 C C . ARG A 1 282 ? -10.512 17.580 9.683 1.00 92.31 282 ARG A C 1
ATOM 2118 O O . ARG A 1 282 ? -10.322 18.412 10.565 1.00 92.31 282 ARG A O 1
ATOM 2125 N N . TYR A 1 283 ? -10.872 16.328 9.895 1.00 94.50 283 TYR A N 1
ATOM 2126 C CA . TYR A 1 283 ? -11.036 15.707 11.195 1.00 94.50 283 TYR A CA 1
ATOM 2127 C C . TYR A 1 283 ? -9.968 14.635 11.358 1.00 94.50 283 TYR A C 1
ATOM 2129 O O . TYR A 1 283 ? -9.523 14.036 10.375 1.00 94.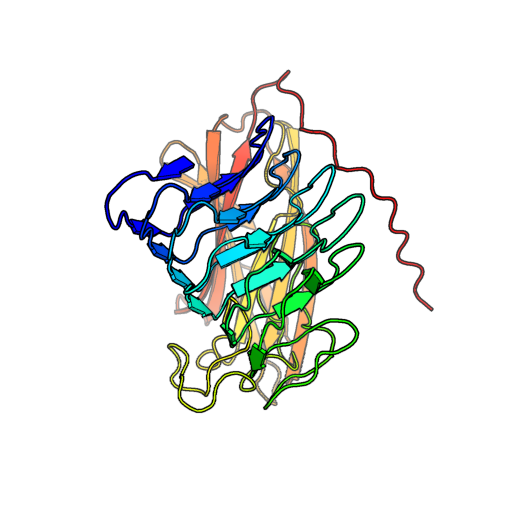50 283 TYR A O 1
ATOM 2137 N N . LEU A 1 284 ? -9.588 14.378 12.605 1.00 95.62 284 LEU A N 1
ATOM 2138 C CA . LEU A 1 284 ? -8.809 13.201 12.969 1.00 95.62 284 LEU A CA 1
ATOM 2139 C C . LEU A 1 284 ? -9.703 12.276 13.786 1.00 95.62 284 LEU A C 1
ATOM 2141 O O . LEU A 1 284 ? -10.070 12.603 14.914 1.00 95.62 284 LEU A O 1
ATOM 2145 N N . TYR A 1 285 ? -10.071 11.148 13.195 1.00 96.56 285 TYR A N 1
ATOM 2146 C CA . TYR A 1 285 ? -10.787 10.088 13.879 1.00 96.56 285 TYR A CA 1
ATOM 2147 C C . TYR A 1 285 ? -9.774 9.214 14.605 1.00 96.56 285 TYR A C 1
ATOM 2149 O O . TYR A 1 285 ? -8.784 8.813 14.003 1.00 96.56 285 TYR A O 1
ATOM 2157 N N . ARG A 1 286 ? -10.009 8.939 15.885 1.00 97.38 286 ARG A N 1
ATOM 2158 C CA . ARG A 1 286 ? -9.162 8.079 16.715 1.00 97.38 286 ARG A CA 1
ATOM 2159 C C . ARG A 1 286 ? -10.017 7.043 17.412 1.00 97.38 286 ARG A C 1
ATOM 2161 O O . ARG A 1 286 ? -11.121 7.361 17.859 1.00 97.38 286 ARG A O 1
ATOM 2168 N N . ALA A 1 287 ? -9.487 5.846 17.563 1.00 97.75 287 ALA A N 1
ATOM 2169 C CA . ALA A 1 287 ? -10.051 4.835 18.432 1.00 97.75 287 ALA A CA 1
ATOM 2170 C C . ALA A 1 287 ? -8.939 4.182 19.244 1.00 97.75 287 ALA A C 1
ATOM 2172 O O . ALA A 1 287 ? -7.796 4.148 18.806 1.00 97.75 287 ALA A O 1
ATOM 2173 N N . GLY A 1 288 ? -9.288 3.698 20.428 1.00 97.19 288 GLY A N 1
ATOM 2174 C CA . GLY A 1 288 ? -8.358 3.009 21.305 1.00 97.19 288 GLY A CA 1
ATOM 2175 C C . GLY A 1 288 ? -9.037 1.868 22.039 1.00 97.19 288 GLY A C 1
ATOM 2176 O O . GLY A 1 288 ? -10.259 1.882 22.255 1.00 97.19 288 GLY A O 1
ATOM 2177 N N . ILE A 1 289 ? -8.217 0.898 22.418 1.00 97.19 289 ILE A N 1
ATOM 2178 C CA . ILE A 1 289 ? -8.573 -0.211 23.293 1.00 97.19 289 ILE A CA 1
ATOM 2179 C C . ILE A 1 289 ? -7.690 -0.218 24.531 1.00 97.19 289 ILE A C 1
ATOM 2181 O O . ILE A 1 289 ? -6.559 0.267 24.508 1.00 97.19 289 ILE A O 1
ATOM 2185 N N . GLY A 1 290 ? -8.194 -0.790 25.621 1.00 95.50 290 GLY A N 1
ATOM 2186 C CA . GLY A 1 290 ? -7.439 -0.773 26.858 1.00 95.50 290 GLY A CA 1
ATOM 2187 C C . GLY A 1 290 ? -8.021 -1.552 28.027 1.00 95.50 290 GLY A C 1
ATOM 2188 O O . GLY A 1 290 ? -9.115 -2.118 27.955 1.00 95.50 290 GLY A O 1
ATOM 2189 N N . PHE A 1 291 ? -7.291 -1.562 29.142 1.00 91.56 291 PHE A N 1
ATOM 2190 C CA . PHE A 1 291 ? -7.753 -2.145 30.400 1.00 91.56 291 PHE A CA 1
ATOM 2191 C C . PHE A 1 291 ? -8.190 -1.068 31.394 1.00 91.56 291 PHE A C 1
ATOM 2193 O O . PHE A 1 291 ? -7.764 0.086 31.359 1.00 91.56 291 PHE A O 1
ATOM 2200 N N . SER A 1 292 ? -9.100 -1.455 32.286 1.00 83.62 292 SER A N 1
ATOM 2201 C CA . SER A 1 292 ? -9.559 -0.580 33.363 1.00 83.62 292 SER A CA 1
ATOM 2202 C C . SER A 1 292 ? -8.430 -0.326 34.376 1.00 83.62 292 SER A C 1
ATOM 2204 O O . SER A 1 292 ? -7.732 -1.274 34.737 1.00 83.62 292 SER A O 1
ATOM 2206 N N . PRO A 1 293 ? -8.326 0.889 34.943 1.00 81.25 293 PRO A N 1
ATOM 2207 C CA . PRO A 1 293 ? -9.223 2.023 34.704 1.00 81.25 293 PRO A CA 1
ATOM 2208 C C . PRO A 1 293 ? -8.871 2.854 33.463 1.00 81.25 293 PRO A C 1
ATOM 2210 O O . PRO A 1 293 ? -9.796 3.286 32.787 1.00 81.25 293 PRO A O 1
ATOM 2213 N N . ASP A 1 294 ? -7.586 3.021 33.131 1.00 81.75 294 ASP A N 1
ATOM 2214 C CA . ASP A 1 294 ? -7.136 4.012 32.135 1.00 81.75 294 ASP A CA 1
ATOM 2215 C C . ASP A 1 294 ? -5.934 3.538 31.287 1.00 81.75 294 ASP A C 1
ATOM 2217 O O . ASP A 1 294 ? -5.252 4.345 30.657 1.00 81.75 294 ASP A O 1
ATOM 2221 N N . GLU A 1 295 ? -5.627 2.238 31.285 1.00 92.56 295 GLU A N 1
ATOM 2222 C CA . GLU A 1 295 ? -4.534 1.691 30.472 1.00 92.56 295 GLU A CA 1
ATOM 2223 C C . GLU A 1 295 ? -4.968 1.645 29.008 1.00 92.56 295 GLU A C 1
ATOM 2225 O O . GLU A 1 295 ? -5.979 1.015 28.714 1.00 92.56 295 GLU A O 1
ATOM 2230 N N . VAL A 1 296 ? -4.212 2.274 28.105 1.00 93.88 296 VAL A N 1
ATOM 2231 C CA . VAL A 1 296 ? -4.360 2.123 26.648 1.00 93.88 296 VAL A CA 1
ATOM 2232 C C . VAL A 1 296 ? -3.386 1.041 26.194 1.00 93.88 296 VAL A C 1
ATOM 2234 O O . VAL A 1 296 ? -2.204 1.122 26.515 1.00 93.88 296 VAL A O 1
ATOM 2237 N N . ILE A 1 297 ? -3.894 0.036 25.486 1.00 93.81 297 ILE A N 1
ATOM 2238 C CA . ILE A 1 297 ? -3.091 -1.067 24.938 1.00 93.81 297 ILE A CA 1
ATOM 2239 C C . ILE A 1 297 ? -2.708 -0.759 23.499 1.00 93.81 297 ILE A C 1
ATOM 2241 O O . ILE A 1 297 ? -1.561 -0.951 23.136 1.00 93.81 297 ILE A O 1
ATOM 2245 N N . ASP A 1 298 ? -3.667 -0.279 22.709 1.00 96.50 298 ASP A N 1
ATOM 2246 C CA . ASP A 1 298 ? -3.455 0.038 21.302 1.00 96.50 298 ASP A CA 1
ATOM 2247 C C . ASP A 1 298 ? -4.410 1.158 20.868 1.00 96.50 298 ASP A C 1
ATOM 2249 O O . ASP A 1 298 ? -5.520 1.308 21.407 1.00 96.50 298 ASP A O 1
ATOM 2253 N N . GLU A 1 299 ? -3.971 1.959 19.906 1.00 96.94 299 GLU A N 1
ATOM 2254 C CA . GLU A 1 299 ? -4.737 3.039 19.307 1.00 96.94 299 GLU A CA 1
ATOM 2255 C C . GLU A 1 299 ? -4.457 3.174 17.813 1.00 96.94 299 GLU A C 1
ATOM 2257 O O . GLU A 1 299 ? -3.335 3.032 17.343 1.00 96.94 299 GLU A O 1
ATOM 2262 N N . ASP A 1 300 ? -5.490 3.549 17.064 1.00 97.88 300 ASP A N 1
ATOM 2263 C CA . ASP A 1 300 ? -5.358 3.804 15.636 1.00 97.88 300 ASP A CA 1
ATOM 2264 C C . ASP A 1 300 ? -6.172 5.035 15.221 1.00 97.88 300 ASP A C 1
ATOM 2266 O O . ASP A 1 300 ? -7.104 5.485 15.907 1.00 97.88 300 ASP A O 1
ATOM 2270 N N . SER A 1 301 ? -5.778 5.648 14.106 1.00 96.88 301 SER A N 1
ATOM 2271 C CA . SER A 1 301 ? -6.358 6.892 13.633 1.00 96.88 301 SER A CA 1
ATOM 2272 C C . SER A 1 301 ? -6.345 7.044 12.118 1.00 96.88 301 SER A C 1
ATOM 2274 O O . SER A 1 301 ? -5.387 6.696 11.436 1.00 96.88 301 SER A O 1
ATOM 2276 N N . PHE A 1 302 ? -7.379 7.696 11.589 1.00 94.69 302 PHE A N 1
ATOM 2277 C CA . PHE A 1 302 ? -7.403 8.136 10.199 1.00 94.69 302 PHE A CA 1
ATOM 2278 C C . PHE A 1 302 ? -7.939 9.559 10.078 1.00 94.69 302 PHE A C 1
ATOM 2280 O O . PHE A 1 302 ? -8.651 10.086 10.940 1.00 94.69 302 PHE A O 1
ATOM 2287 N N . ARG A 1 303 ? -7.586 10.211 8.970 1.00 92.12 303 ARG A N 1
ATOM 2288 C CA . ARG A 1 303 ? -8.098 11.539 8.629 1.00 92.12 303 ARG A CA 1
ATOM 2289 C C . ARG A 1 303 ? -9.288 11.400 7.693 1.00 92.12 303 ARG A C 1
ATOM 2291 O O . ARG A 1 303 ? -9.223 10.656 6.725 1.00 92.12 303 ARG A O 1
ATOM 2298 N N . LEU A 1 304 ? -10.332 12.176 7.955 1.00 90.38 304 LEU A N 1
ATOM 2299 C CA . LEU A 1 304 ? -11.495 12.312 7.076 1.00 90.38 304 LEU A CA 1
ATOM 2300 C C . LEU A 1 304 ? -11.828 13.787 6.886 1.00 90.38 304 LEU A C 1
ATOM 2302 O O . LEU A 1 304 ? -11.415 14.642 7.680 1.00 90.38 304 LEU A O 1
ATOM 2306 N N . ARG A 1 305 ? -12.585 14.106 5.841 1.00 90.50 305 ARG A N 1
ATOM 2307 C CA . ARG A 1 305 ? -13.014 15.478 5.573 1.00 90.50 305 ARG A CA 1
ATOM 2308 C C . ARG A 1 305 ? -14.532 15.587 5.541 1.00 90.50 305 ARG A C 1
ATOM 2310 O O . ARG A 1 305 ? -15.203 14.883 4.796 1.00 90.50 305 ARG A O 1
ATOM 2317 N N . VAL A 1 306 ? -15.060 16.547 6.298 1.00 90.50 306 VAL A N 1
ATOM 2318 C CA . VAL A 1 306 ? -16.450 16.993 6.150 1.00 90.50 306 VAL A CA 1
ATOM 2319 C C . VAL A 1 306 ? -16.478 18.105 5.102 1.00 90.50 306 VAL A C 1
ATOM 2321 O O . VAL A 1 306 ? -15.851 19.156 5.295 1.00 90.50 306 VAL A O 1
ATOM 2324 N N . ARG A 1 307 ? -17.148 17.871 3.968 1.00 84.31 307 ARG A N 1
ATOM 2325 C CA . ARG A 1 307 ? -17.196 18.818 2.836 1.00 84.31 307 ARG A CA 1
ATOM 2326 C C . ARG A 1 307 ? -18.359 19.799 2.942 1.00 84.31 307 ARG A C 1
ATOM 2328 O O . ARG A 1 307 ? -19.392 19.496 3.522 1.00 84.31 307 ARG A O 1
ATOM 2335 N N . ALA A 1 308 ? -18.196 20.979 2.345 1.00 73.06 308 ALA A N 1
ATOM 2336 C CA . ALA A 1 308 ? -19.304 21.917 2.202 1.00 73.06 308 ALA A CA 1
ATOM 2337 C C . ALA A 1 308 ? -20.346 21.381 1.196 1.00 73.06 308 ALA A C 1
ATOM 2339 O O . ALA A 1 308 ? -19.959 20.701 0.239 1.00 73.06 308 ALA A O 1
ATOM 2340 N N . PRO A 1 309 ? -21.643 21.706 1.358 1.00 61.12 309 PRO A N 1
ATOM 2341 C CA . PRO A 1 309 ? -22.670 21.357 0.378 1.00 61.12 309 PRO A CA 1
ATOM 2342 C C . PRO A 1 309 ? -22.286 21.833 -1.034 1.00 61.12 309 PRO A C 1
ATOM 2344 O O . PRO A 1 309 ? -21.893 22.985 -1.209 1.00 61.12 309 PRO A O 1
ATOM 2347 N N . GLY A 1 310 ? -22.401 20.957 -2.039 1.00 56.50 310 GLY A N 1
ATOM 2348 C CA . GLY A 1 310 ? -22.165 21.295 -3.452 1.00 56.50 310 GLY A CA 1
ATOM 2349 C C . GLY A 1 310 ? -20.754 21.028 -3.992 1.00 56.50 310 GLY A C 1
ATOM 2350 O O . GLY A 1 310 ? -20.521 21.251 -5.177 1.00 56.50 310 GLY A O 1
ATOM 2351 N N . GLN A 1 311 ? -19.818 20.517 -3.183 1.00 53.19 311 GLN A N 1
ATOM 2352 C CA . GLN A 1 311 ? -18.591 19.918 -3.720 1.00 53.19 311 GLN A CA 1
ATOM 2353 C C . GLN A 1 311 ? -18.873 18.473 -4.138 1.00 53.19 311 GLN A C 1
ATOM 2355 O O . GLN A 1 311 ? -19.275 17.660 -3.308 1.00 53.19 311 GLN A O 1
ATOM 2360 N N . VAL A 1 312 ? -18.684 18.179 -5.427 1.00 49.09 312 VAL A N 1
ATOM 2361 C CA . VAL A 1 312 ? -18.851 16.842 -6.013 1.00 49.09 312 VAL A CA 1
ATOM 2362 C C . VAL A 1 312 ? -18.000 15.846 -5.219 1.00 49.09 312 VAL A C 1
ATOM 2364 O O . VAL A 1 312 ? -16.794 16.046 -5.059 1.00 49.09 312 VAL A O 1
ATOM 2367 N N . ILE A 1 313 ? -18.642 14.803 -4.688 1.00 51.81 313 ILE A N 1
ATOM 2368 C CA . ILE A 1 313 ? -17.954 13.580 -4.268 1.00 51.81 313 ILE A CA 1
ATOM 2369 C C . ILE A 1 313 ? -17.384 13.032 -5.574 1.00 51.81 313 ILE A C 1
ATOM 2371 O O . ILE A 1 313 ? -18.166 12.791 -6.497 1.00 51.81 313 ILE A O 1
ATOM 2375 N N . GLY A 1 314 ? -16.053 12.947 -5.701 1.00 41.06 314 GLY A N 1
ATOM 2376 C CA . GLY A 1 314 ? -15.439 12.288 -6.859 1.00 41.06 314 GLY A CA 1
ATOM 2377 C C . GLY A 1 314 ? -16.156 10.956 -7.082 1.00 41.06 314 GLY A C 1
ATOM 2378 O O . GLY A 1 314 ? -16.578 10.353 -6.091 1.00 41.06 314 GLY A O 1
ATOM 2379 N N . PRO A 1 315 ? -16.430 10.561 -8.336 1.00 31.75 315 PRO A N 1
ATOM 2380 C CA . PRO A 1 315 ? -17.244 9.382 -8.574 1.00 31.75 315 PRO A CA 1
ATOM 2381 C C . PRO A 1 315 ? -16.659 8.234 -7.754 1.00 31.75 315 PRO A C 1
ATOM 2383 O O . PRO A 1 315 ? -15.450 8.018 -7.778 1.00 31.75 315 PRO A O 1
ATOM 2386 N N . ALA A 1 316 ? -17.510 7.517 -7.014 1.00 36.03 316 ALA A N 1
ATOM 2387 C CA . ALA A 1 316 ? -17.174 6.148 -6.670 1.00 36.03 316 ALA A CA 1
ATOM 2388 C C . ALA A 1 316 ? -16.803 5.514 -8.007 1.00 36.03 316 ALA A C 1
ATOM 2390 O O . ALA A 1 316 ? -17.651 5.488 -8.905 1.00 36.03 316 ALA A O 1
ATOM 2391 N N . VAL A 1 317 ? -15.533 5.151 -8.194 1.00 35.91 317 VAL A N 1
ATOM 2392 C CA . VAL A 1 317 ? -15.118 4.439 -9.396 1.00 35.91 317 VAL A CA 1
ATOM 2393 C C . VAL A 1 317 ? -15.969 3.184 -9.393 1.00 35.91 317 VAL A C 1
ATOM 2395 O O . VAL A 1 317 ? -15.823 2.303 -8.550 1.00 35.91 317 VAL A O 1
ATOM 2398 N N . SER A 1 318 ? -16.981 3.188 -10.252 1.00 31.73 318 SER A N 1
ATOM 2399 C CA . SER A 1 318 ? -17.958 2.130 -10.381 1.00 31.73 318 SER A CA 1
ATOM 2400 C C . SER A 1 318 ? -17.280 0.970 -11.094 1.00 31.73 318 SER A C 1
ATOM 2402 O O . SER A 1 318 ? -17.542 0.718 -12.264 1.00 31.73 318 SER A O 1
ATOM 2404 N N . GLY A 1 319 ? -16.384 0.286 -10.390 1.00 30.28 319 GLY A N 1
ATOM 2405 C CA . GLY A 1 319 ? -16.042 -1.095 -10.659 1.00 30.28 319 GLY A CA 1
ATOM 2406 C C . GLY A 1 319 ? -17.059 -1.943 -9.914 1.00 30.28 319 GLY A C 1
ATOM 2407 O O . GLY A 1 319 ? -16.959 -2.135 -8.706 1.00 30.28 319 GLY A O 1
ATOM 2408 N N . SER A 1 320 ? -18.091 -2.411 -10.607 1.00 30.92 320 SER A N 1
ATOM 2409 C CA . SER A 1 320 ? -18.961 -3.455 -10.081 1.00 30.92 320 SER A CA 1
ATOM 2410 C C . SER A 1 320 ? -18.115 -4.693 -9.768 1.00 30.92 320 SER A C 1
ATOM 2412 O O . SER A 1 320 ? -17.795 -5.460 -10.672 1.00 30.92 320 SER A O 1
ATOM 2414 N N . ARG A 1 321 ? -17.763 -4.911 -8.501 1.00 34.66 321 ARG A N 1
ATOM 2415 C CA . ARG A 1 321 ? -17.342 -6.225 -8.010 1.00 34.66 321 ARG A CA 1
ATOM 2416 C C . ARG A 1 321 ? -18.412 -6.719 -7.047 1.00 34.66 321 ARG A C 1
ATOM 2418 O O . ARG A 1 321 ? -18.460 -6.369 -5.872 1.00 34.66 321 ARG A O 1
ATOM 2425 N N . SER A 1 322 ? -19.344 -7.484 -7.604 1.00 27.73 322 SER A N 1
ATOM 2426 C CA . SER A 1 322 ? -20.203 -8.377 -6.841 1.00 27.73 322 SER A CA 1
ATOM 2427 C C . SER A 1 322 ? -19.316 -9.417 -6.160 1.00 27.73 322 SER A C 1
ATOM 2429 O O . SER A 1 322 ? -18.796 -10.306 -6.829 1.00 27.73 322 SER A O 1
ATOM 2431 N N . TYR A 1 323 ? -19.156 -9.319 -4.842 1.00 30.64 323 TYR A N 1
ATOM 2432 C CA . TYR A 1 323 ? -18.723 -10.453 -4.033 1.00 30.64 323 TYR A CA 1
ATOM 2433 C C . TYR A 1 323 ? -19.888 -11.446 -3.978 1.00 30.64 323 TYR A C 1
ATOM 2435 O O . TYR A 1 323 ? -20.766 -11.354 -3.121 1.00 30.64 323 TYR A O 1
ATOM 2443 N N . CYS A 1 324 ? -19.942 -12.356 -4.948 1.00 30.30 324 CYS A N 1
ATOM 2444 C CA . CYS A 1 324 ? -20.663 -13.607 -4.769 1.00 30.30 324 CYS A CA 1
ATOM 2445 C C . CYS A 1 324 ? -19.733 -14.529 -3.987 1.00 30.30 324 CYS A C 1
ATOM 2447 O O . CYS A 1 324 ? -18.765 -15.042 -4.539 1.00 30.30 324 CYS A O 1
ATOM 2449 N N . GLY A 1 325 ? -20.012 -14.669 -2.693 1.00 30.83 325 GLY A N 1
ATOM 2450 C CA . GLY A 1 325 ? -19.560 -15.828 -1.943 1.00 30.83 325 GLY A CA 1
ATOM 2451 C C . GLY A 1 325 ? -20.394 -17.042 -2.335 1.00 30.83 325 GLY A C 1
ATOM 2452 O O . GLY A 1 325 ? -21.601 -16.907 -2.536 1.00 30.83 325 GLY A O 1
ATOM 2453 N N . ASP A 1 326 ? -19.723 -18.182 -2.419 1.00 34.94 326 ASP A N 1
ATOM 2454 C CA . ASP A 1 326 ? -20.216 -19.491 -1.995 1.00 34.94 326 ASP A CA 1
ATOM 2455 C C . ASP A 1 326 ? -19.092 -20.153 -1.184 1.00 34.94 326 ASP A C 1
ATOM 2457 O O . ASP A 1 326 ? -17.919 -20.041 -1.617 1.00 34.94 326 ASP A O 1
#

Organism: NCBI:txid1703774

pLDDT: mean 91.03, std 14.77, range [27.73, 98.94]

InterPro domains:
  IPR011050 Pectin lyase fold/virulence factor [SSF51126] (9-195)
  IPR012334 Pectin lyase fold [G3DSA:2.160.20.10] (1-152)

Foldseek 3Di:
DEFEDDAAEDEQEEFEPAEDAAEASREEYEHQYAYEAYQYEQEHAEYQEARRYEYYHQHAYEHALYEQEHAEHAAENSRYEAEHDDYHAEQAEQEHAEYPHYQSRYEYACHAYEHFLYEQYNGPPASYHYHVYHHAYELYAGDVDDDYHLYHDDDQCFPCPLQPRRAGDPVGPQALRGDQVDADPCRGRDGRHNHYDNPVAQKEWDKDWPDQEAEAQGKIKIKIKIFHQAQAKDKKFKWKWKQAPVRDIDTFDDRDIDIGGHGDIDIDIDITTHHNPRDFDKMKIKMFIAHPPDGTRYMDIDIHTHDDPPDDPDDPPPPDDPPPDD

Sequence (326 aa):
MHAVSGAPLVAGNLIRDNSALLFGGGIHVGDQGLAELLENRVIENWSLAGGGLSVYHNACPSVIGNLIARNVAEDAGGGAIIYSPPLEFRGNTVAGNEALLFGGGIFCSYASPFINNTILWDNTPDEVYPYNSSPVLTYCDVEGGWPGQGNIDADPLFVFPAWDDCRLLWESPCIDSGDPVLNDPDSTRSDIGAFFFDQGDSITLYISPDGPDVAPAGKVGVIYTFINRRPAAREFWFASQAALPAGQSVRVLGPIWVHLPGQYTAQIFRSHAVPPSAPHGRYLYRAGIGFSPDEVIDEDSFRLRVRAPGQVIGPAVSGSRSYCGD